Protein AF-A0AAN1GV79-F1 (afdb_monomer)

pLDDT: mean 74.86, std 22.36, range [20.66, 98.38]

Structure (mmCIF, N/CA/C/O backbone):
data_AF-A0AAN1GV79-F1
#
_entry.id   AF-A0AAN1GV79-F1
#
loop_
_atom_site.group_PDB
_atom_site.id
_atom_site.type_symbol
_atom_site.label_atom_id
_atom_site.label_alt_id
_atom_site.label_comp_id
_atom_site.label_asym_id
_atom_site.label_entity_id
_atom_site.label_seq_id
_atom_site.pdbx_PDB_ins_code
_atom_site.Cartn_x
_atom_site.Cartn_y
_atom_site.Cartn_z
_atom_site.occupancy
_atom_site.B_iso_or_equiv
_atom_site.auth_seq_id
_atom_site.auth_comp_id
_atom_site.auth_asym_id
_atom_site.auth_atom_id
_atom_site.pdbx_PDB_model_num
ATOM 1 N N . MET A 1 1 ? 28.408 -7.304 -28.356 1.00 69.19 1 MET A N 1
ATOM 2 C CA . MET A 1 1 ? 27.071 -7.879 -28.652 1.00 69.19 1 MET A CA 1
ATOM 3 C C . MET A 1 1 ? 26.189 -6.808 -29.274 1.00 69.19 1 MET A C 1
ATOM 5 O O . MET A 1 1 ? 26.450 -5.633 -29.059 1.00 69.19 1 MET A O 1
ATOM 9 N N . HIS A 1 2 ? 25.158 -7.182 -30.036 1.00 88.56 2 HIS A N 1
ATOM 10 C CA . HIS A 1 2 ? 24.182 -6.203 -30.525 1.00 88.56 2 HIS A CA 1
ATOM 11 C C . HIS A 1 2 ? 23.270 -5.739 -29.383 1.00 88.56 2 HIS A C 1
ATOM 13 O O . HIS A 1 2 ? 22.745 -6.574 -28.646 1.00 88.56 2 HIS A O 1
ATOM 19 N N . TYR A 1 3 ? 23.036 -4.426 -29.280 1.00 91.94 3 TYR A N 1
ATOM 20 C CA . TYR A 1 3 ? 22.114 -3.827 -28.303 1.00 91.94 3 TYR A CA 1
ATOM 21 C C . TYR A 1 3 ? 20.697 -4.423 -28.365 1.00 91.94 3 TYR A C 1
ATOM 23 O O . TYR A 1 3 ? 20.006 -4.467 -27.355 1.00 91.94 3 TYR A O 1
ATOM 31 N N . SER A 1 4 ? 20.276 -4.964 -29.513 1.00 92.62 4 SER A N 1
ATOM 32 C CA . SER A 1 4 ? 18.996 -5.672 -29.644 1.00 92.62 4 SER A CA 1
ATOM 33 C C . SER A 1 4 ? 18.858 -6.856 -28.681 1.00 92.62 4 SER A C 1
ATOM 35 O O . SER A 1 4 ? 17.794 -7.041 -28.097 1.00 92.62 4 SER A O 1
ATOM 37 N N . ARG A 1 5 ? 19.930 -7.630 -28.459 1.00 93.19 5 ARG A N 1
ATOM 38 C CA . ARG A 1 5 ? 19.913 -8.750 -27.502 1.00 93.19 5 ARG A CA 1
ATOM 39 C C . ARG A 1 5 ? 19.802 -8.261 -26.064 1.00 93.19 5 ARG A C 1
ATOM 41 O O . ARG A 1 5 ? 19.092 -8.878 -25.282 1.00 93.19 5 ARG A O 1
ATOM 48 N N . PHE A 1 6 ? 20.465 -7.152 -25.739 1.00 94.00 6 PHE A N 1
ATOM 49 C CA . PHE A 1 6 ? 20.346 -6.511 -24.430 1.00 94.00 6 PHE A CA 1
ATOM 50 C C . PHE A 1 6 ? 18.899 -6.101 -24.145 1.00 94.00 6 PHE A C 1
ATOM 52 O O . PHE A 1 6 ? 18.335 -6.521 -23.141 1.00 94.00 6 PHE A O 1
ATOM 59 N N . PHE A 1 7 ? 18.258 -5.374 -25.064 1.00 94.88 7 PHE A N 1
ATOM 60 C CA . PHE A 1 7 ? 16.862 -4.969 -24.889 1.00 94.88 7 PHE A CA 1
ATOM 61 C C . PHE A 1 7 ? 15.896 -6.155 -24.855 1.00 94.88 7 PHE A C 1
ATOM 63 O O . PHE A 1 7 ? 14.963 -6.151 -24.058 1.00 94.88 7 PHE A O 1
ATOM 70 N N . MET A 1 8 ? 16.128 -7.192 -25.665 1.00 96.00 8 MET A N 1
ATOM 71 C CA . MET A 1 8 ? 15.326 -8.416 -25.618 1.00 96.00 8 MET A CA 1
ATOM 72 C C . MET A 1 8 ? 15.471 -9.129 -24.267 1.00 96.00 8 MET A C 1
ATOM 74 O O . MET A 1 8 ? 14.473 -9.579 -23.712 1.00 96.00 8 MET A O 1
ATOM 78 N N . MET A 1 9 ? 16.679 -9.186 -23.702 1.00 95.81 9 MET A N 1
ATOM 79 C CA . MET A 1 9 ? 16.918 -9.760 -22.376 1.00 95.81 9 MET A CA 1
ATOM 80 C C . MET A 1 9 ? 16.164 -8.992 -21.282 1.00 95.81 9 MET A C 1
ATOM 82 O O . MET A 1 9 ? 15.445 -9.613 -20.509 1.00 95.81 9 MET A O 1
ATOM 86 N N . ILE A 1 10 ? 16.251 -7.657 -21.269 1.00 96.56 10 ILE A N 1
ATOM 87 C CA . ILE A 1 10 ? 15.524 -6.819 -20.300 1.00 96.56 10 ILE A CA 1
ATOM 88 C C . ILE A 1 10 ? 14.004 -6.934 -20.482 1.00 96.56 10 ILE A C 1
ATOM 90 O O . ILE A 1 10 ? 13.264 -7.067 -19.510 1.00 96.56 10 ILE A O 1
ATOM 94 N N . GLY A 1 11 ? 13.519 -6.892 -21.725 1.00 96.69 11 GLY A N 1
ATOM 95 C CA . GLY A 1 11 ? 12.088 -6.972 -22.018 1.00 96.69 11 GLY A CA 1
ATOM 96 C C . GLY A 1 11 ? 11.495 -8.314 -21.597 1.00 96.69 11 GLY A C 1
ATOM 97 O O . GLY A 1 11 ? 10.494 -8.357 -20.884 1.00 96.69 11 GLY A O 1
ATOM 98 N N . THR A 1 12 ? 12.145 -9.415 -21.979 1.00 97.06 12 THR A N 1
ATOM 99 C CA . THR A 1 12 ? 11.713 -10.765 -21.589 1.00 97.06 12 THR A CA 1
ATOM 100 C C . THR A 1 12 ? 11.765 -10.966 -20.077 1.00 97.06 12 THR A C 1
ATOM 102 O O . THR A 1 12 ? 10.779 -11.441 -19.517 1.00 97.06 12 THR A O 1
ATOM 105 N N . SER A 1 13 ? 12.839 -10.553 -19.391 1.00 95.88 13 SER A N 1
ATOM 106 C CA . SER A 1 13 ? 12.919 -10.675 -17.929 1.00 95.88 13 SER A CA 1
ATOM 107 C C . SER A 1 13 ? 11.836 -9.857 -17.231 1.00 95.88 13 SER A C 1
ATOM 109 O O . SER A 1 13 ? 11.217 -10.356 -16.299 1.00 95.88 13 SER A O 1
ATOM 111 N N . THR A 1 14 ? 11.545 -8.646 -17.709 1.00 97.25 14 THR A N 1
ATOM 112 C CA . THR A 1 14 ? 10.492 -7.787 -17.146 1.00 97.25 14 THR A CA 1
ATOM 113 C C . THR A 1 14 ? 9.113 -8.436 -17.264 1.00 97.25 14 THR A C 1
ATOM 115 O O . THR A 1 14 ? 8.370 -8.477 -16.286 1.00 97.25 14 THR A O 1
ATOM 118 N N . VAL A 1 15 ? 8.781 -9.001 -18.431 1.00 96.62 15 VAL A N 1
ATOM 119 C CA . VAL A 1 15 ? 7.505 -9.706 -18.649 1.00 96.62 15 VAL A CA 1
ATOM 120 C C . VAL A 1 15 ? 7.406 -10.953 -17.773 1.00 96.62 15 VAL A C 1
ATOM 122 O O . VAL A 1 15 ? 6.378 -11.177 -17.137 1.00 96.62 15 VAL A O 1
ATOM 125 N N . VAL A 1 16 ? 8.474 -11.753 -17.701 1.00 96.56 16 VAL A N 1
ATOM 126 C CA . VAL A 1 16 ? 8.497 -12.950 -16.852 1.00 96.56 16 VAL A CA 1
ATOM 127 C C . VAL A 1 16 ? 8.330 -12.562 -15.385 1.00 96.56 16 VAL A C 1
ATOM 129 O O . VAL A 1 16 ? 7.465 -13.118 -14.718 1.00 96.56 16 VAL A O 1
ATOM 132 N N . MET A 1 17 ? 9.083 -11.576 -14.888 1.00 94.62 17 MET A N 1
ATOM 133 C CA . MET A 1 17 ? 8.954 -11.102 -13.505 1.00 94.62 17 MET A CA 1
ATOM 134 C C . MET A 1 17 ? 7.551 -10.566 -13.210 1.00 94.62 17 MET A C 1
ATOM 136 O O . MET A 1 17 ? 7.004 -10.866 -12.152 1.00 94.62 17 MET A O 1
ATOM 140 N N . PHE A 1 18 ? 6.931 -9.844 -14.150 1.00 94.75 18 PHE A N 1
ATOM 141 C CA . PHE A 1 18 ? 5.546 -9.396 -14.008 1.00 94.75 18 PHE A CA 1
ATOM 142 C C . PHE A 1 18 ? 4.577 -10.557 -13.767 1.00 94.75 18 PHE A C 1
ATOM 144 O O . PHE A 1 18 ? 3.747 -10.481 -12.864 1.00 94.75 18 PHE A O 1
ATOM 151 N N . VAL A 1 19 ? 4.711 -11.649 -14.523 1.00 93.69 19 VAL A N 1
ATOM 152 C CA . VAL A 1 19 ? 3.882 -12.850 -14.343 1.00 93.69 19 VAL A CA 1
ATOM 153 C C . VAL A 1 19 ? 4.209 -13.559 -13.026 1.00 93.69 19 VAL A C 1
ATOM 155 O O . VAL A 1 19 ? 3.295 -13.928 -12.291 1.00 93.69 19 VAL A O 1
ATOM 158 N N . LEU A 1 20 ? 5.493 -13.720 -12.692 1.00 93.00 20 LEU A N 1
ATOM 159 C CA . LEU A 1 20 ? 5.915 -14.424 -11.477 1.00 93.00 20 LEU A CA 1
ATOM 160 C C . LEU A 1 20 ? 5.423 -13.745 -10.193 1.00 93.00 20 LEU A C 1
ATOM 162 O O . LEU A 1 20 ? 5.117 -14.443 -9.229 1.00 93.00 20 LEU A O 1
ATOM 166 N N . MET A 1 21 ? 5.266 -12.416 -10.182 1.00 90.25 21 MET A N 1
ATOM 167 C CA . MET A 1 21 ? 4.691 -11.697 -9.036 1.00 90.25 21 MET A CA 1
ATOM 168 C C . MET A 1 21 ? 3.267 -12.159 -8.672 1.00 90.25 21 MET A C 1
ATOM 170 O O . MET A 1 21 ? 2.845 -11.979 -7.532 1.00 90.25 21 MET A O 1
ATOM 174 N N . TYR A 1 22 ? 2.518 -12.778 -9.594 1.00 89.44 22 TYR A N 1
ATOM 175 C CA . TYR A 1 22 ? 1.189 -13.329 -9.302 1.00 89.44 22 TYR A CA 1
ATOM 176 C C . TYR A 1 22 ? 1.218 -14.696 -8.615 1.00 89.44 22 TYR A C 1
ATOM 178 O O . TYR A 1 22 ? 0.207 -15.081 -8.026 1.00 89.44 22 TYR A O 1
ATOM 186 N N . LEU A 1 23 ? 2.347 -15.412 -8.635 1.00 89.75 23 LEU A N 1
ATOM 187 C CA . LEU A 1 23 ? 2.443 -16.763 -8.068 1.00 89.75 23 LEU A CA 1
ATOM 188 C C . LEU A 1 23 ? 2.307 -16.798 -6.543 1.00 89.75 23 LEU A C 1
ATOM 190 O O . LEU A 1 23 ? 1.986 -17.846 -5.996 1.00 89.75 23 LEU A O 1
ATOM 194 N N . ASN A 1 24 ? 2.514 -15.667 -5.864 1.00 84.81 24 ASN A N 1
ATOM 195 C CA . ASN A 1 24 ? 2.354 -15.568 -4.412 1.00 84.81 24 ASN A CA 1
ATOM 196 C C . ASN A 1 24 ? 0.895 -15.324 -3.964 1.00 84.81 24 ASN A C 1
ATOM 198 O O . ASN A 1 24 ? 0.636 -15.043 -2.799 1.00 84.81 24 ASN A O 1
ATOM 202 N N . THR A 1 25 ? -0.072 -15.375 -4.884 1.00 83.88 25 THR A N 1
ATOM 203 C CA . THR A 1 25 ? -1.497 -15.183 -4.568 1.00 83.88 25 THR A CA 1
ATOM 204 C C . THR A 1 25 ? -2.091 -16.480 -3.999 1.00 83.88 25 THR A C 1
ATOM 206 O O . THR A 1 25 ? -1.944 -17.533 -4.613 1.00 83.88 25 THR A O 1
ATOM 209 N N . TYR A 1 26 ? -2.789 -16.421 -2.856 1.00 82.31 26 TYR A N 1
ATOM 210 C CA . TYR A 1 26 ? -3.279 -17.615 -2.138 1.00 82.31 26 TYR A CA 1
ATOM 211 C C . TYR A 1 26 ? -4.313 -18.431 -2.922 1.00 82.31 26 TYR A C 1
ATOM 213 O O . TYR A 1 26 ? -4.236 -19.658 -2.964 1.00 82.31 26 TYR A O 1
ATOM 221 N N . LEU A 1 27 ? -5.287 -17.747 -3.534 1.00 74.06 27 LEU A N 1
ATOM 222 C CA . LEU A 1 27 ? -6.379 -18.358 -4.289 1.00 74.06 27 LEU A CA 1
ATOM 223 C C . LEU A 1 27 ? -6.359 -17.892 -5.743 1.00 74.06 27 LEU A C 1
ATOM 225 O O . LEU A 1 27 ? -6.150 -16.717 -6.038 1.00 74.06 27 LEU A O 1
ATOM 229 N N . TRP A 1 28 ? -6.688 -18.801 -6.662 1.00 77.31 28 TRP A N 1
ATOM 230 C CA . TRP A 1 28 ? -6.815 -18.489 -8.091 1.00 77.31 28 TRP A CA 1
ATOM 231 C C . TRP A 1 28 ? -7.842 -17.385 -8.371 1.00 77.31 28 TRP A C 1
ATOM 233 O O . TRP A 1 28 ? -7.626 -16.545 -9.239 1.00 77.31 28 TRP A O 1
ATOM 243 N N . GLY A 1 29 ? -8.932 -17.347 -7.598 1.00 78.00 29 GLY A N 1
ATOM 244 C CA . GLY A 1 29 ? -9.970 -16.320 -7.711 1.00 78.00 29 GLY A CA 1
ATOM 245 C C . GLY A 1 29 ? -9.529 -14.914 -7.289 1.00 78.00 29 GLY A C 1
ATOM 246 O O . GLY A 1 29 ? -10.291 -13.972 -7.482 1.00 78.00 29 GLY A O 1
ATOM 247 N N . HIS A 1 30 ? -8.329 -14.763 -6.719 1.00 82.19 30 HIS A N 1
ATOM 248 C CA . HIS A 1 30 ? -7.775 -13.477 -6.288 1.00 82.19 30 HIS A CA 1
ATOM 249 C C . HIS A 1 30 ? -6.823 -12.865 -7.325 1.00 82.19 30 HIS A C 1
ATOM 251 O O . HIS A 1 30 ? -6.273 -11.790 -7.100 1.00 82.19 30 HIS A O 1
ATOM 257 N N . ILE A 1 31 ? -6.608 -13.523 -8.468 1.00 88.00 31 ILE A N 1
ATOM 258 C CA . ILE A 1 31 ? -5.724 -13.018 -9.520 1.00 88.00 31 ILE A CA 1
ATOM 259 C C . ILE A 1 31 ? -6.463 -11.958 -10.339 1.00 88.00 31 ILE A C 1
ATOM 261 O O . ILE A 1 31 ? -7.301 -12.269 -11.185 1.00 88.00 31 ILE A O 1
ATOM 265 N N . PHE A 1 32 ? -6.097 -10.697 -10.124 1.00 86.19 32 PHE A N 1
ATOM 266 C CA . PHE A 1 32 ? -6.592 -9.560 -10.893 1.00 86.19 32 PHE A CA 1
ATOM 267 C C . PHE A 1 32 ? -5.438 -8.725 -11.427 1.00 86.19 32 PHE A C 1
ATOM 269 O O . PHE A 1 32 ? -4.419 -8.565 -10.764 1.00 86.19 32 PHE A O 1
ATOM 276 N N . PHE A 1 33 ? -5.611 -8.151 -12.616 1.00 91.31 33 PHE A N 1
ATOM 277 C CA . PHE A 1 33 ? -4.635 -7.213 -13.159 1.00 91.31 33 PHE A CA 1
ATOM 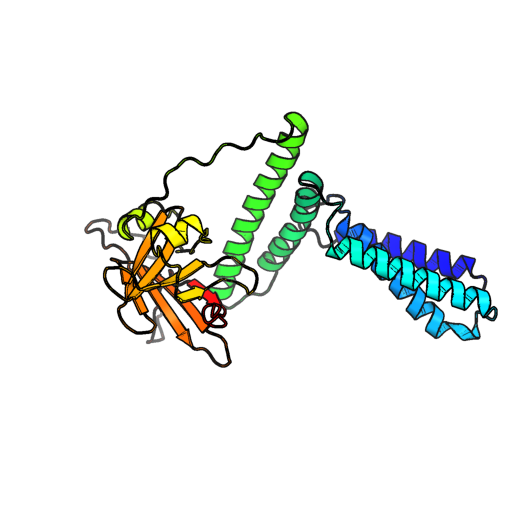278 C C . PHE A 1 33 ? -4.460 -5.998 -12.232 1.00 91.31 33 PHE A C 1
ATOM 280 O O . PHE A 1 33 ? -5.445 -5.437 -11.755 1.00 91.31 33 PHE A O 1
ATOM 287 N N . SER A 1 34 ? -3.206 -5.590 -12.017 1.00 91.50 34 SER A N 1
ATOM 288 C CA . SER A 1 34 ? -2.828 -4.440 -11.192 1.00 91.50 34 SER A CA 1
ATOM 289 C C . SER A 1 34 ? -1.877 -3.515 -11.952 1.00 91.50 34 SER A C 1
ATOM 291 O O . SER A 1 34 ? -0.788 -3.925 -12.370 1.00 91.50 34 SER A O 1
ATOM 293 N N . GLU A 1 35 ? -2.274 -2.249 -12.074 1.00 91.19 35 GLU A N 1
ATOM 294 C CA . GLU A 1 35 ? -1.463 -1.176 -12.663 1.00 91.19 35 GLU A CA 1
ATOM 295 C C . GLU A 1 35 ? -0.190 -0.938 -11.846 1.00 91.19 35 GLU A C 1
ATOM 297 O O . GLU A 1 35 ? 0.904 -0.882 -12.404 1.00 91.19 35 GLU A O 1
ATOM 302 N N . THR A 1 36 ? -0.300 -0.920 -10.514 1.00 91.44 36 THR A N 1
ATOM 303 C CA . THR A 1 36 ? 0.850 -0.771 -9.611 1.00 91.44 36 THR A CA 1
ATOM 304 C C . THR A 1 36 ? 1.884 -1.884 -9.809 1.00 91.44 36 THR A C 1
ATOM 306 O O . THR A 1 36 ? 3.079 -1.596 -9.889 1.00 91.44 36 THR A O 1
ATOM 309 N N . ARG A 1 37 ? 1.462 -3.151 -9.980 1.00 93.00 37 ARG A N 1
ATOM 310 C CA . ARG A 1 37 ? 2.394 -4.255 -10.303 1.00 93.00 37 ARG A CA 1
ATOM 311 C C . ARG A 1 37 ? 3.067 -4.063 -11.659 1.00 93.00 37 ARG A C 1
ATOM 313 O O . ARG A 1 37 ? 4.249 -4.376 -11.797 1.00 93.00 37 ARG A O 1
ATOM 320 N N . LEU A 1 38 ? 2.343 -3.549 -12.653 1.00 94.62 38 LEU A N 1
ATOM 321 C CA . LEU A 1 38 ? 2.913 -3.255 -13.967 1.00 94.62 38 LEU A CA 1
ATOM 322 C C . LEU A 1 38 ? 3.983 -2.159 -13.869 1.00 94.62 38 LEU A C 1
ATOM 324 O O . LEU A 1 38 ? 5.093 -2.350 -14.363 1.00 94.62 38 LEU A O 1
ATOM 328 N N . TYR A 1 39 ? 3.688 -1.044 -13.196 1.00 95.12 39 TYR A N 1
ATOM 329 C CA . TYR A 1 39 ? 4.659 0.036 -13.007 1.00 95.12 39 TYR A CA 1
ATOM 330 C C . TYR A 1 39 ? 5.882 -0.426 -12.209 1.00 95.12 39 TYR A C 1
ATOM 332 O O . TYR A 1 39 ? 7.009 -0.089 -12.570 1.00 95.12 39 TYR A O 1
ATOM 340 N N . MET A 1 40 ? 5.690 -1.267 -11.187 1.00 95.06 40 MET A N 1
ATOM 341 C CA . MET A 1 40 ? 6.798 -1.853 -10.431 1.00 95.06 40 MET A CA 1
ATOM 342 C C . MET A 1 40 ? 7.660 -2.785 -11.297 1.00 95.06 40 MET A C 1
ATOM 344 O O . MET A 1 40 ? 8.886 -2.746 -11.209 1.00 95.06 40 MET A O 1
ATOM 348 N N . ALA A 1 41 ? 7.054 -3.581 -12.187 1.00 96.69 41 ALA A N 1
ATOM 349 C CA . ALA A 1 41 ? 7.801 -4.400 -13.142 1.00 96.69 41 ALA A CA 1
ATOM 350 C C . ALA A 1 41 ? 8.664 -3.538 -14.075 1.00 96.69 41 ALA A C 1
ATOM 352 O O . ALA A 1 41 ? 9.843 -3.834 -14.270 1.00 96.69 41 ALA A O 1
ATOM 353 N N . ILE A 1 42 ? 8.110 -2.443 -14.603 1.00 97.44 42 ILE A N 1
ATOM 354 C CA . ILE A 1 42 ? 8.846 -1.500 -15.459 1.00 97.44 42 ILE A CA 1
ATOM 355 C C . ILE A 1 42 ? 9.994 -0.839 -14.682 1.00 97.44 42 ILE A C 1
ATOM 357 O O . ILE A 1 42 ? 11.107 -0.752 -15.202 1.00 97.44 42 ILE A O 1
ATOM 361 N N . LEU A 1 43 ? 9.762 -0.436 -13.429 1.00 97.38 43 LEU A N 1
ATOM 362 C CA . LEU A 1 43 ? 10.786 0.129 -12.545 1.00 97.38 43 LEU A CA 1
ATOM 363 C C . LEU A 1 43 ? 11.946 -0.853 -12.326 1.00 97.38 43 LEU A C 1
ATOM 365 O O . LEU A 1 43 ? 13.115 -0.481 -12.479 1.00 97.38 43 LEU A O 1
ATOM 369 N N . MET A 1 44 ? 11.641 -2.119 -12.023 1.00 96.69 44 MET A N 1
ATOM 370 C CA . MET A 1 44 ? 12.648 -3.175 -11.884 1.00 96.69 44 MET A CA 1
ATOM 371 C C . MET A 1 44 ? 13.406 -3.407 -13.197 1.00 96.69 44 MET A C 1
ATOM 373 O O . MET A 1 44 ? 14.634 -3.455 -13.189 1.00 96.69 44 MET A O 1
ATOM 377 N N . GLY A 1 45 ? 12.706 -3.473 -14.332 1.00 97.38 45 GLY A N 1
ATOM 378 C CA . GLY A 1 45 ? 13.318 -3.615 -15.656 1.00 97.38 45 GLY A CA 1
ATOM 379 C C . GLY A 1 45 ? 14.271 -2.466 -16.005 1.00 97.38 45 GLY A C 1
ATOM 380 O O . GLY A 1 45 ? 15.389 -2.703 -16.467 1.00 97.38 45 GLY A O 1
ATOM 381 N N . ALA A 1 46 ? 13.878 -1.222 -15.718 1.00 97.81 46 ALA A N 1
ATOM 382 C CA . ALA A 1 46 ? 14.723 -0.042 -15.896 1.00 97.81 46 ALA A CA 1
ATOM 383 C C . ALA A 1 46 ? 15.975 -0.097 -15.005 1.00 97.81 46 ALA A C 1
ATOM 385 O O . ALA A 1 46 ? 17.085 0.177 -15.463 1.00 97.81 46 ALA A O 1
ATOM 386 N N . THR A 1 47 ? 15.813 -0.531 -13.754 1.00 97.56 47 THR A N 1
ATOM 387 C CA . THR A 1 47 ? 16.920 -0.709 -12.802 1.00 97.56 47 THR A CA 1
ATOM 388 C C . THR A 1 47 ? 17.898 -1.779 -13.286 1.00 97.56 47 THR A C 1
ATOM 390 O O . THR A 1 47 ? 19.109 -1.551 -13.326 1.00 97.56 47 THR A O 1
ATOM 393 N N . MET A 1 48 ? 17.381 -2.928 -13.733 1.00 96.88 48 MET A N 1
ATOM 394 C CA . MET A 1 48 ? 18.184 -4.001 -14.317 1.00 96.88 48 MET A CA 1
ATOM 395 C C . MET A 1 48 ? 18.949 -3.519 -15.549 1.00 96.88 48 MET A C 1
ATOM 397 O O . MET A 1 48 ? 20.125 -3.845 -15.687 1.00 96.88 48 MET A O 1
ATOM 401 N N . ALA A 1 49 ? 18.332 -2.707 -16.413 1.00 96.75 49 ALA A N 1
ATOM 402 C CA . ALA A 1 49 ? 19.003 -2.157 -17.587 1.00 96.75 49 ALA A CA 1
ATOM 403 C C . ALA A 1 49 ? 20.232 -1.313 -17.206 1.00 96.75 49 ALA A C 1
ATOM 405 O O . ALA A 1 49 ? 21.296 -1.487 -17.803 1.00 96.75 49 ALA A O 1
ATOM 406 N N . VAL A 1 50 ? 20.120 -0.456 -16.183 1.00 97.06 50 VAL A N 1
ATOM 407 C CA . VAL A 1 50 ? 21.250 0.334 -15.664 1.00 97.06 50 VAL A CA 1
ATOM 408 C C . VAL A 1 50 ? 22.346 -0.584 -15.119 1.00 97.06 50 VAL A C 1
ATOM 410 O O . VAL A 1 50 ? 23.492 -0.503 -15.561 1.00 97.06 50 VAL A O 1
ATOM 413 N N . ILE A 1 51 ? 22.001 -1.490 -14.200 1.00 96.69 51 ILE A N 1
ATOM 414 C CA . ILE A 1 51 ? 22.975 -2.372 -13.540 1.00 96.69 51 ILE A CA 1
ATOM 415 C C . ILE A 1 51 ? 23.695 -3.244 -14.574 1.00 96.69 51 ILE A C 1
ATOM 417 O O . ILE A 1 51 ? 24.923 -3.272 -14.638 1.00 96.69 51 ILE A O 1
ATOM 421 N N . MET A 1 52 ? 22.943 -3.932 -15.430 1.00 95.00 52 MET A N 1
ATOM 422 C CA . MET A 1 52 ? 23.500 -4.869 -16.403 1.00 95.00 52 MET A CA 1
ATOM 423 C C . MET A 1 52 ? 24.384 -4.169 -17.433 1.00 95.00 52 MET A C 1
ATOM 425 O O . MET A 1 52 ? 25.451 -4.688 -17.768 1.00 95.00 52 MET A O 1
ATOM 429 N N . LEU A 1 53 ? 23.983 -2.990 -17.922 1.00 94.75 53 LEU A N 1
ATOM 430 C CA . LEU A 1 53 ? 24.820 -2.232 -18.847 1.00 94.75 53 LEU A CA 1
ATOM 431 C C . LEU A 1 53 ? 26.117 -1.767 -18.171 1.00 94.75 53 LEU A C 1
ATOM 433 O O . LEU A 1 53 ? 27.170 -1.872 -18.795 1.00 94.75 53 LEU A O 1
ATOM 437 N N . ALA A 1 54 ? 26.064 -1.327 -16.907 1.00 94.75 54 ALA A N 1
ATOM 438 C CA . ALA A 1 54 ? 27.239 -0.892 -16.149 1.00 94.75 54 ALA A CA 1
ATOM 439 C C . ALA A 1 54 ? 28.293 -2.003 -15.994 1.00 94.75 54 ALA A C 1
ATOM 441 O O . ALA A 1 54 ? 29.479 -1.759 -16.219 1.00 94.75 54 ALA A O 1
ATOM 442 N N . TYR A 1 55 ? 27.877 -3.237 -15.697 1.00 94.88 55 TYR A N 1
ATOM 443 C CA . TYR A 1 55 ? 28.800 -4.376 -15.592 1.00 94.88 55 TYR A CA 1
ATOM 444 C C . TYR A 1 55 ? 29.337 -4.863 -16.946 1.00 94.88 55 TYR A C 1
ATOM 446 O O . TYR A 1 55 ? 30.412 -5.455 -17.011 1.00 94.88 55 TYR A O 1
ATOM 454 N N . MET A 1 56 ? 28.616 -4.614 -18.042 1.00 92.31 56 MET A N 1
ATOM 455 C CA . MET A 1 56 ? 28.969 -5.114 -19.376 1.00 92.31 56 MET A CA 1
ATOM 456 C C . MET A 1 56 ? 29.522 -4.036 -20.320 1.00 92.31 56 MET A C 1
ATOM 458 O O . MET A 1 56 ? 29.589 -4.267 -21.529 1.00 92.31 56 MET A O 1
ATOM 462 N N . LEU A 1 57 ? 29.960 -2.879 -19.810 1.00 91.12 57 LEU A N 1
ATOM 463 C CA . LEU A 1 57 ? 30.413 -1.748 -20.637 1.00 91.12 57 LEU A CA 1
ATOM 464 C C . LEU A 1 57 ? 31.510 -2.116 -21.645 1.00 91.12 57 LEU A C 1
ATOM 466 O O . LEU A 1 57 ? 31.472 -1.653 -22.782 1.00 91.12 57 LEU A O 1
ATOM 470 N N . SER A 1 58 ? 32.440 -3.001 -21.273 1.00 89.81 58 SER A N 1
ATOM 471 C CA . SER A 1 58 ? 33.518 -3.469 -22.162 1.00 89.81 58 SER A CA 1
ATOM 472 C C . SER A 1 58 ? 32.995 -4.106 -23.465 1.00 89.81 58 SER A C 1
ATOM 474 O O . SER A 1 58 ? 33.640 -4.027 -24.511 1.00 89.81 58 SER A O 1
ATOM 476 N N . MET A 1 59 ? 31.789 -4.683 -23.438 1.00 90.00 59 MET A N 1
ATOM 477 C CA . MET A 1 59 ? 31.153 -5.344 -24.581 1.00 90.00 59 MET A CA 1
ATOM 478 C C . MET A 1 59 ? 30.401 -4.376 -25.518 1.00 90.00 59 MET A C 1
ATOM 480 O O . MET A 1 59 ? 30.083 -4.742 -26.658 1.00 90.00 59 MET A O 1
ATOM 484 N N . TYR A 1 60 ? 30.108 -3.159 -25.052 1.00 90.12 60 TYR A N 1
ATOM 485 C CA . TYR A 1 60 ? 29.298 -2.153 -25.739 1.00 90.12 60 TYR A CA 1
ATOM 486 C C . TYR A 1 60 ? 30.134 -0.902 -26.016 1.00 90.12 60 TYR A C 1
ATOM 488 O O . TYR A 1 60 ? 30.171 0.034 -25.226 1.00 90.12 60 TYR A O 1
ATOM 496 N N . GLN A 1 61 ? 30.816 -0.875 -27.161 1.00 89.62 61 GLN A N 1
ATOM 497 C CA . GLN A 1 61 ? 31.828 0.152 -27.448 1.00 89.62 61 GLN A CA 1
ATOM 498 C C . GLN A 1 61 ? 31.262 1.524 -27.862 1.00 89.62 61 GLN A C 1
ATOM 500 O O . GLN A 1 61 ? 32.003 2.502 -27.902 1.00 89.62 61 GLN A O 1
ATOM 505 N N . ASN A 1 62 ? 29.964 1.637 -28.175 1.00 94.31 62 ASN A N 1
ATOM 506 C CA . ASN A 1 62 ? 29.373 2.918 -28.566 1.00 94.31 62 ASN A CA 1
ATOM 507 C C . ASN A 1 62 ? 28.964 3.730 -27.329 1.00 94.31 62 ASN A C 1
ATOM 509 O O . ASN A 1 62 ? 27.858 3.591 -26.806 1.00 94.31 62 ASN A O 1
ATOM 513 N N . THR A 1 63 ? 29.842 4.640 -26.908 1.00 92.31 63 THR A N 1
ATOM 514 C CA . THR A 1 63 ? 29.619 5.505 -25.742 1.00 92.31 63 THR A CA 1
ATOM 515 C C . THR A 1 63 ? 28.340 6.338 -25.850 1.00 92.31 63 THR A C 1
ATOM 517 O O . THR A 1 63 ? 27.632 6.485 -24.858 1.00 92.31 63 THR A O 1
ATOM 520 N N . LYS A 1 64 ? 27.983 6.840 -27.044 1.00 95.44 64 LYS A N 1
ATOM 521 C CA . LYS A 1 64 ? 26.753 7.633 -27.233 1.00 95.44 64 LYS A CA 1
ATOM 522 C C . LYS A 1 64 ? 25.503 6.785 -27.011 1.00 95.44 64 LYS A C 1
ATOM 524 O O . LYS A 1 64 ? 24.578 7.230 -26.341 1.00 95.44 64 LYS A O 1
ATOM 529 N N . ALA A 1 65 ? 25.496 5.561 -27.541 1.00 94.31 65 ALA A N 1
ATOM 530 C CA . ALA A 1 65 ? 24.398 4.623 -27.326 1.00 94.31 65 ALA A CA 1
ATOM 531 C C . ALA A 1 65 ? 24.289 4.226 -25.847 1.00 94.31 65 ALA A C 1
ATOM 533 O O . ALA A 1 65 ? 23.191 4.212 -25.306 1.00 94.31 65 ALA A O 1
ATOM 534 N N . ASN A 1 66 ? 25.414 3.985 -25.168 1.00 95.88 66 ASN A N 1
ATOM 535 C CA . ASN A 1 66 ? 25.412 3.658 -23.740 1.00 95.88 66 ASN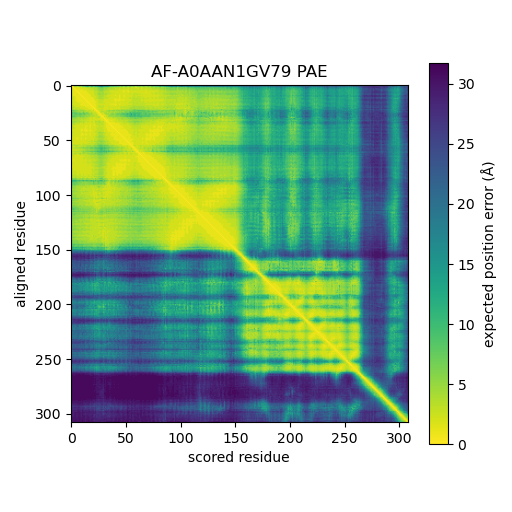 A CA 1
ATOM 536 C C . ASN A 1 66 ? 24.840 4.799 -22.890 1.00 95.88 66 ASN A C 1
ATOM 538 O O . ASN A 1 66 ? 23.982 4.558 -22.047 1.00 95.88 66 ASN A O 1
ATOM 542 N N . ILE A 1 67 ? 25.275 6.040 -23.138 1.00 96.81 67 ILE A N 1
ATOM 543 C CA . ILE A 1 67 ? 24.752 7.226 -22.443 1.00 96.81 67 ILE A CA 1
ATOM 544 C C . ILE A 1 67 ? 23.249 7.376 -22.697 1.00 96.81 67 ILE A C 1
ATOM 546 O O . ILE A 1 67 ? 22.497 7.618 -21.756 1.00 96.81 67 ILE A O 1
ATOM 550 N N . ALA A 1 68 ? 22.796 7.182 -23.939 1.00 96.88 68 ALA A N 1
ATOM 551 C CA . ALA A 1 68 ? 21.375 7.233 -24.269 1.00 96.88 68 ALA A CA 1
ATOM 552 C C . ALA A 1 68 ? 20.565 6.160 -23.520 1.00 96.88 68 ALA A C 1
ATOM 554 O O . ALA A 1 68 ? 19.477 6.454 -23.030 1.00 96.88 68 ALA A O 1
ATOM 555 N N . ILE A 1 69 ? 21.099 4.941 -23.379 1.00 96.62 69 ILE A N 1
ATOM 556 C CA . ILE A 1 69 ? 20.442 3.858 -22.633 1.00 96.62 69 ILE A CA 1
ATOM 557 C C . ILE A 1 69 ? 20.372 4.180 -21.142 1.00 96.62 69 ILE A C 1
ATOM 559 O O . ILE A 1 69 ? 19.306 4.028 -20.555 1.00 96.62 69 ILE A O 1
ATOM 563 N N . PHE A 1 70 ? 21.461 4.659 -20.535 1.00 97.69 70 PHE A N 1
ATOM 564 C CA . PHE A 1 70 ? 21.441 5.078 -19.132 1.00 97.69 70 PHE A CA 1
ATOM 565 C C . PHE A 1 70 ? 20.445 6.210 -18.893 1.00 97.69 70 PHE A C 1
ATOM 567 O O . PHE A 1 70 ? 19.609 6.100 -18.002 1.00 97.69 70 PHE A O 1
ATOM 574 N N . GLY A 1 71 ? 20.493 7.266 -19.710 1.00 97.94 71 GLY A N 1
ATOM 575 C CA . GLY A 1 71 ? 19.565 8.391 -19.602 1.00 97.94 71 GLY A CA 1
ATOM 576 C C . GLY A 1 71 ? 18.109 7.955 -19.769 1.00 97.94 71 GLY A C 1
ATOM 577 O O . GLY A 1 71 ? 17.261 8.321 -18.959 1.00 97.94 71 GLY A O 1
ATOM 578 N N . GLY A 1 72 ? 17.827 7.112 -20.767 1.00 98.12 72 GLY A N 1
ATOM 579 C CA . GLY A 1 72 ? 16.495 6.552 -20.989 1.00 98.12 72 GLY A CA 1
ATOM 580 C C . GLY A 1 72 ? 16.014 5.679 -19.829 1.00 98.12 72 GLY A C 1
ATOM 581 O O . GLY A 1 72 ? 14.884 5.836 -19.379 1.00 98.12 72 GLY A O 1
ATOM 582 N N . ALA A 1 73 ? 16.868 4.800 -19.300 1.00 97.94 73 ALA A N 1
ATOM 583 C CA . ALA A 1 73 ? 16.519 3.933 -18.178 1.00 97.94 73 ALA A CA 1
ATOM 584 C C . ALA A 1 73 ? 16.270 4.729 -16.887 1.00 97.94 73 ALA A C 1
ATOM 586 O O . ALA A 1 73 ? 15.297 4.454 -16.191 1.00 97.94 73 ALA A O 1
ATOM 587 N N . ILE A 1 74 ? 17.080 5.753 -16.596 1.00 97.81 74 ILE A N 1
ATOM 588 C CA . ILE A 1 74 ? 16.869 6.652 -15.449 1.00 97.81 74 ILE A CA 1
ATOM 589 C C . ILE A 1 74 ? 15.544 7.410 -15.589 1.00 97.81 74 ILE A C 1
ATOM 591 O O . ILE A 1 74 ? 14.799 7.531 -14.618 1.00 97.81 74 ILE A O 1
ATOM 595 N N . LEU A 1 75 ? 15.213 7.882 -16.793 1.00 98.38 75 LEU A N 1
ATOM 596 C CA . LEU A 1 75 ? 13.948 8.568 -17.046 1.00 98.38 75 LEU A CA 1
ATOM 597 C C . LEU A 1 75 ? 12.744 7.634 -16.859 1.00 98.38 75 LEU A C 1
ATOM 599 O O . LEU A 1 75 ? 11.786 8.002 -16.182 1.00 98.38 75 LEU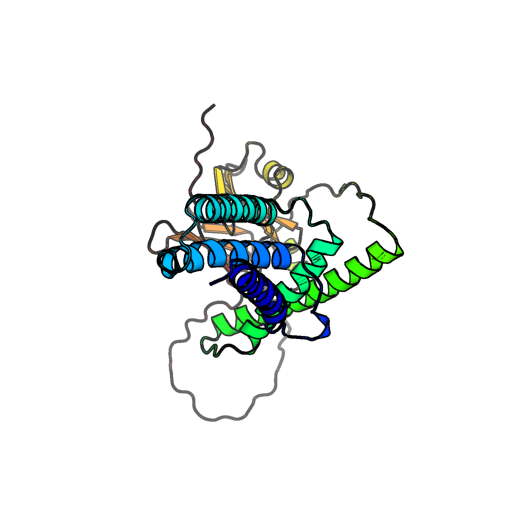 A O 1
ATOM 603 N N . VAL A 1 76 ? 12.803 6.412 -17.400 1.00 98.25 76 VAL A N 1
ATOM 604 C CA . VAL A 1 76 ? 11.754 5.394 -17.205 1.00 98.25 76 VAL A CA 1
ATOM 605 C C . VAL A 1 76 ? 11.626 5.015 -15.730 1.00 98.25 76 VAL A C 1
ATOM 607 O O . VAL A 1 76 ? 10.508 4.881 -15.234 1.00 98.25 76 VAL A O 1
ATOM 610 N N . PHE A 1 77 ? 12.746 4.884 -15.016 1.00 97.94 77 PHE A N 1
ATOM 611 C CA . PHE A 1 77 ? 12.763 4.631 -13.578 1.00 97.94 77 PHE A CA 1
ATOM 612 C C . PHE A 1 77 ? 12.047 5.746 -12.810 1.00 97.94 77 PHE A C 1
ATOM 614 O O . PHE A 1 77 ? 11.128 5.462 -12.047 1.00 97.94 77 PHE A O 1
ATOM 621 N N . ALA A 1 78 ? 12.415 7.009 -13.047 1.00 97.88 78 ALA A N 1
ATOM 622 C CA . ALA A 1 78 ? 11.821 8.154 -12.363 1.00 97.88 78 ALA A CA 1
ATOM 623 C C . ALA A 1 78 ? 10.316 8.276 -12.651 1.00 97.88 78 ALA A C 1
ATOM 625 O O . ALA A 1 78 ? 9.528 8.466 -11.726 1.00 97.88 78 ALA A O 1
ATOM 626 N N . ALA A 1 79 ? 9.907 8.100 -13.911 1.00 96.88 79 ALA A N 1
ATOM 627 C CA . ALA A 1 79 ? 8.499 8.121 -14.301 1.00 96.88 79 ALA A CA 1
ATOM 628 C C . ALA A 1 79 ? 7.702 6.978 -13.648 1.00 96.88 79 ALA A C 1
ATOM 630 O O . ALA A 1 79 ? 6.618 7.205 -13.114 1.00 96.88 79 ALA A O 1
ATOM 631 N N . SER A 1 80 ? 8.251 5.760 -13.641 1.00 96.00 80 SER A N 1
ATOM 632 C CA . SER A 1 80 ? 7.597 4.602 -13.017 1.00 96.00 80 SER A CA 1
ATOM 633 C C . SER A 1 80 ? 7.497 4.769 -11.502 1.00 96.00 80 SER A C 1
ATOM 635 O O . SER A 1 80 ? 6.451 4.485 -10.928 1.00 96.00 80 SER A O 1
ATOM 637 N N . LEU A 1 81 ? 8.547 5.281 -10.853 1.00 96.19 81 LEU A N 1
ATOM 638 C CA . LEU A 1 81 ? 8.548 5.560 -9.417 1.00 96.19 81 LEU A CA 1
ATOM 639 C C . LEU A 1 81 ? 7.506 6.621 -9.054 1.00 96.19 81 LEU A C 1
ATOM 641 O O . LEU A 1 81 ? 6.788 6.457 -8.071 1.00 96.19 81 LEU A O 1
ATOM 645 N N . TRP A 1 82 ? 7.393 7.676 -9.862 1.00 95.31 82 TRP A N 1
ATOM 646 C CA . TRP A 1 82 ? 6.373 8.705 -9.687 1.00 95.31 82 TRP A CA 1
ATOM 647 C C . TRP A 1 82 ? 4.953 8.130 -9.802 1.00 95.31 82 TRP A C 1
ATOM 649 O O . TRP A 1 82 ? 4.125 8.408 -8.939 1.00 95.31 82 TRP A O 1
ATOM 659 N N . LEU A 1 83 ? 4.686 7.265 -10.787 1.00 93.62 83 LEU A N 1
ATOM 660 C CA . LEU A 1 83 ? 3.387 6.590 -10.931 1.00 93.62 83 LEU A CA 1
ATOM 661 C C . LEU A 1 83 ? 3.076 5.663 -9.746 1.00 93.62 83 LEU A C 1
ATOM 663 O O . LEU A 1 83 ? 1.985 5.733 -9.182 1.00 93.62 83 LEU A O 1
ATOM 667 N N . VAL A 1 84 ? 4.041 4.834 -9.329 1.00 93.00 84 VAL A N 1
ATOM 668 C CA . VAL A 1 84 ? 3.884 3.925 -8.178 1.00 93.00 84 VAL A CA 1
ATOM 669 C C . VAL A 1 84 ? 3.628 4.706 -6.890 1.00 93.00 84 VAL A C 1
ATOM 671 O O . VAL A 1 84 ? 2.789 4.303 -6.093 1.00 93.00 84 VAL A O 1
ATOM 674 N N . ARG A 1 85 ? 4.320 5.827 -6.671 1.00 93.38 85 ARG A N 1
ATOM 675 C CA . ARG A 1 85 ? 4.163 6.635 -5.451 1.00 93.38 85 ARG A CA 1
ATOM 676 C C . ARG A 1 85 ? 2.919 7.515 -5.469 1.00 93.38 85 ARG A C 1
ATOM 678 O O . ARG A 1 85 ? 2.393 7.817 -4.407 1.00 93.38 85 ARG A O 1
ATOM 685 N N . GLY A 1 86 ? 2.485 7.943 -6.648 1.00 90.19 86 GLY A N 1
ATOM 686 C CA . GLY A 1 86 ? 1.400 8.900 -6.800 1.00 90.19 86 GLY A CA 1
ATOM 687 C C . GLY A 1 86 ? 0.003 8.296 -6.887 1.00 90.19 86 GLY A C 1
ATOM 688 O O . GLY A 1 86 ? -0.957 8.972 -6.545 1.00 90.19 86 GLY A O 1
ATOM 689 N N . GLN A 1 87 ? -0.126 7.045 -7.345 1.00 88.88 87 GLN A N 1
ATOM 690 C CA . GLN A 1 87 ? -1.406 6.322 -7.459 1.00 88.88 87 GLN A CA 1
ATOM 691 C C . GLN A 1 87 ? -2.502 7.034 -8.292 1.00 88.88 87 GLN A C 1
ATOM 693 O O . GLN A 1 87 ? -3.644 6.593 -8.303 1.00 88.88 87 GLN A O 1
ATOM 698 N N . PHE A 1 88 ? -2.173 8.077 -9.067 1.00 83.81 88 PHE A N 1
ATOM 699 C CA . PHE A 1 88 ? -3.148 8.924 -9.782 1.00 83.81 88 PHE A CA 1
ATOM 700 C C . PHE A 1 88 ? -3.997 8.196 -10.837 1.00 83.81 88 PHE A C 1
ATOM 702 O O . PHE A 1 88 ? -5.027 8.708 -11.267 1.00 83.81 88 PHE A O 1
ATOM 709 N N . THR A 1 89 ? -3.538 7.037 -11.312 1.00 84.50 89 THR A N 1
ATOM 710 C CA . THR A 1 89 ? -4.242 6.223 -12.312 1.00 84.50 89 THR A CA 1
ATOM 711 C C . THR A 1 89 ? -5.093 5.117 -11.690 1.00 84.50 89 THR A C 1
ATOM 713 O O . THR A 1 89 ? -5.912 4.527 -12.388 1.00 84.50 89 THR A O 1
ATOM 716 N N . VAL A 1 90 ? -4.950 4.868 -10.385 1.00 87.06 90 VAL A N 1
ATOM 717 C CA . VAL A 1 90 ? -5.609 3.767 -9.681 1.00 87.06 90 VAL A CA 1
ATOM 718 C C . VAL A 1 90 ? -6.933 4.258 -9.093 1.00 87.06 90 VAL A C 1
ATOM 720 O O . VAL A 1 90 ? -6.970 4.862 -8.028 1.00 87.06 90 VAL A O 1
ATOM 723 N N . GLN A 1 91 ? -8.030 3.998 -9.804 1.00 87.75 91 GLN A N 1
ATOM 724 C CA . GLN A 1 91 ? -9.402 4.338 -9.381 1.00 87.75 91 GLN A CA 1
ATOM 725 C C . GLN A 1 91 ? -10.065 3.178 -8.620 1.00 87.75 91 GLN A C 1
ATOM 727 O O . GLN A 1 91 ? -9.549 2.063 -8.657 1.00 87.75 91 GLN A O 1
ATOM 732 N N . ASP A 1 92 ? -11.228 3.390 -8.000 1.00 88.62 92 ASP A N 1
ATOM 733 C CA . ASP A 1 92 ? -11.918 2.471 -7.071 1.00 88.62 92 ASP A CA 1
ATOM 734 C C . ASP A 1 92 ? -11.845 0.988 -7.460 1.00 88.62 92 ASP A C 1
ATOM 736 O O . ASP A 1 92 ? -11.388 0.128 -6.705 1.00 88.62 92 ASP A O 1
ATOM 740 N N . ARG A 1 93 ? -12.240 0.658 -8.695 1.00 87.44 93 ARG A N 1
ATOM 741 C CA . ARG A 1 93 ? -12.234 -0.735 -9.168 1.00 87.44 93 ARG A CA 1
ATOM 742 C C . ARG A 1 93 ? -10.827 -1.270 -9.440 1.00 87.44 93 ARG A C 1
ATOM 744 O O . ARG A 1 93 ? -10.628 -2.478 -9.346 1.00 87.44 93 ARG A O 1
ATOM 751 N N . SER A 1 94 ? -9.879 -0.422 -9.842 1.00 88.00 94 SER A N 1
ATOM 752 C CA . SER A 1 94 ? -8.461 -0.794 -9.999 1.00 88.00 94 SER A CA 1
ATOM 753 C C . SER A 1 94 ? -7.822 -1.019 -8.626 1.00 88.00 94 SER A C 1
ATOM 755 O O . SER A 1 94 ? -7.168 -2.041 -8.419 1.00 88.00 94 SER A O 1
ATOM 757 N N . TYR A 1 95 ? -8.118 -0.138 -7.665 1.00 92.62 95 TYR A N 1
ATOM 758 C CA . TYR A 1 95 ? -7.707 -0.243 -6.268 1.00 92.62 95 TYR A CA 1
ATOM 759 C C . TYR A 1 95 ? -8.151 -1.576 -5.664 1.00 92.62 95 TYR A C 1
ATOM 761 O O . TYR A 1 95 ? -7.309 -2.384 -5.277 1.00 92.62 95 TYR A O 1
ATOM 769 N N . MET A 1 96 ? -9.454 -1.873 -5.690 1.00 88.75 96 MET A N 1
ATOM 770 C CA . MET A 1 96 ? -9.986 -3.111 -5.113 1.00 88.75 96 MET A CA 1
ATOM 771 C C . MET A 1 96 ? -9.430 -4.362 -5.810 1.00 88.75 96 MET A C 1
ATOM 773 O O . MET A 1 96 ? -9.079 -5.344 -5.159 1.00 88.75 96 MET A O 1
ATOM 777 N N . ARG A 1 97 ? -9.270 -4.333 -7.142 1.00 89.31 97 ARG A N 1
ATOM 778 C CA . ARG A 1 97 ? -8.636 -5.434 -7.890 1.00 89.31 97 ARG A CA 1
ATOM 779 C C . ARG A 1 97 ? -7.183 -5.651 -7.485 1.00 89.31 97 ARG A C 1
ATOM 781 O O . ARG A 1 97 ? -6.757 -6.795 -7.398 1.00 89.31 97 ARG A O 1
ATOM 788 N N . ALA A 1 98 ? -6.423 -4.587 -7.248 1.00 90.44 98 ALA A N 1
ATOM 789 C CA . ALA A 1 98 ? -5.043 -4.691 -6.788 1.00 90.44 98 ALA A CA 1
ATOM 790 C C . ALA A 1 98 ? -4.945 -5.122 -5.315 1.00 90.44 98 ALA A C 1
ATOM 792 O O . ALA A 1 98 ? -3.975 -5.788 -4.946 1.00 90.44 98 ALA A O 1
ATOM 793 N N . MET A 1 99 ? -5.948 -4.785 -4.502 1.00 94.06 99 MET A N 1
ATOM 794 C CA . MET A 1 99 ? -5.960 -5.047 -3.067 1.00 94.06 99 MET A CA 1
ATOM 795 C C . MET A 1 99 ? -6.387 -6.480 -2.722 1.00 94.06 99 MET A C 1
ATOM 797 O O . MET A 1 99 ? -5.787 -7.094 -1.849 1.00 94.06 99 MET A O 1
ATOM 801 N N . ILE A 1 100 ? -7.300 -7.097 -3.482 1.00 87.50 100 ILE A N 1
ATOM 802 C CA . ILE A 1 100 ? -7.657 -8.517 -3.288 1.00 87.50 100 ILE A CA 1
ATOM 803 C C . ILE A 1 100 ? -6.425 -9.455 -3.263 1.00 87.50 100 ILE A C 1
ATOM 805 O O . ILE A 1 100 ? -6.284 -10.228 -2.313 1.00 87.50 100 ILE A O 1
ATOM 809 N N . PRO A 1 101 ? -5.492 -9.426 -4.238 1.00 88.12 101 PRO A N 1
ATOM 810 C CA . PRO A 1 101 ? -4.304 -10.266 -4.173 1.00 88.12 101 PRO A CA 1
ATOM 811 C C . PRO A 1 101 ? -3.284 -9.794 -3.127 1.00 88.12 101 PRO A C 1
ATOM 813 O O . PRO A 1 101 ? -2.460 -10.607 -2.720 1.00 88.12 101 PRO A O 1
ATOM 816 N N . HIS A 1 102 ? -3.300 -8.525 -2.703 1.00 92.25 102 HIS A N 1
ATOM 817 C CA . HIS A 1 102 ? -2.470 -8.043 -1.593 1.00 92.25 102 HIS A CA 1
ATOM 818 C C . HIS A 1 102 ? -2.926 -8.672 -0.270 1.00 92.25 102 HIS A C 1
ATOM 820 O O . HIS A 1 102 ? -2.146 -9.366 0.383 1.00 92.25 102 HIS A O 1
ATOM 826 N N . HIS A 1 103 ? -4.215 -8.553 0.043 1.00 92.25 103 HIS A N 1
ATOM 827 C CA . HIS A 1 103 ? -4.866 -9.199 1.184 1.00 92.25 103 HIS A CA 1
ATOM 828 C C . HIS A 1 103 ? -4.666 -10.710 1.181 1.00 92.25 103 HIS A C 1
ATOM 830 O O . HIS A 1 103 ? -4.339 -11.339 2.187 1.00 92.25 103 HIS A O 1
ATOM 836 N N . SER A 1 104 ? -4.757 -11.306 -0.006 1.00 89.06 104 SER A N 1
ATOM 837 C CA . SER A 1 104 ? -4.528 -12.729 -0.195 1.00 89.06 104 SER A CA 1
ATOM 838 C C . SER A 1 104 ? -3.138 -13.196 0.261 1.00 89.06 104 SER A C 1
ATOM 840 O O . SER A 1 104 ? -3.018 -14.329 0.725 1.00 89.06 104 SER A O 1
ATOM 842 N N . ILE A 1 105 ? -2.095 -12.370 0.124 1.00 92.25 105 ILE A N 1
ATOM 843 C CA . ILE A 1 105 ? -0.740 -12.708 0.591 1.00 92.25 105 ILE A CA 1
ATOM 844 C C . ILE A 1 105 ? -0.699 -12.722 2.123 1.00 92.25 105 ILE A C 1
ATOM 846 O O . ILE A 1 105 ? -0.069 -13.614 2.700 1.00 92.25 105 ILE A O 1
ATOM 850 N N . ALA A 1 106 ? -1.395 -11.788 2.779 1.00 92.44 106 ALA A N 1
ATOM 851 C CA . ALA A 1 106 ? -1.507 -11.754 4.235 1.00 92.44 106 ALA A CA 1
ATOM 852 C C . ALA A 1 106 ? -2.198 -13.020 4.760 1.00 92.44 106 ALA A C 1
ATOM 854 O O . ALA A 1 106 ? -1.640 -13.694 5.621 1.00 92.44 106 ALA A O 1
ATOM 855 N N . ILE A 1 107 ? -3.322 -13.430 4.157 1.00 89.50 107 ILE A N 1
ATOM 856 C CA . ILE A 1 107 ? -4.013 -14.682 4.517 1.00 89.50 107 ILE A CA 1
ATOM 857 C C . ILE A 1 107 ? -3.085 -15.890 4.366 1.00 89.50 107 ILE A C 1
ATOM 859 O O . ILE A 1 107 ? -2.954 -16.687 5.296 1.00 89.50 107 ILE A O 1
ATOM 863 N N . MET A 1 108 ? -2.401 -16.028 3.222 1.00 93.25 108 MET A N 1
ATOM 864 C CA . MET A 1 108 ? -1.461 -17.134 3.006 1.00 93.25 108 MET A CA 1
ATOM 865 C C . MET A 1 108 ? -0.374 -17.163 4.084 1.00 93.25 108 MET A C 1
ATOM 867 O O . MET A 1 108 ? -0.076 -18.228 4.623 1.00 93.25 108 MET A O 1
ATOM 871 N N . THR A 1 109 ? 0.220 -16.006 4.380 1.00 95.50 109 THR A N 1
ATOM 872 C CA . THR A 1 109 ? 1.326 -15.885 5.334 1.00 95.50 109 THR A CA 1
ATOM 873 C C . THR A 1 109 ? 0.853 -16.212 6.747 1.00 95.50 109 THR A C 1
ATOM 875 O O . THR A 1 109 ? 1.430 -17.086 7.386 1.00 95.50 109 THR A O 1
ATOM 878 N N . SER A 1 110 ? -0.252 -15.615 7.194 1.00 94.38 110 SER A N 1
ATOM 879 C CA . SER A 1 110 ? -0.856 -15.867 8.509 1.00 94.38 110 SER A CA 1
ATOM 880 C C . SER 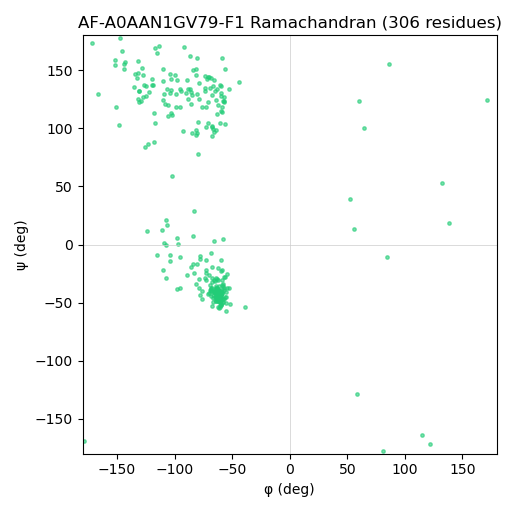A 1 110 ? -1.337 -17.310 8.689 1.00 94.38 110 SER A C 1
ATOM 882 O O . SER A 1 110 ? -1.324 -17.832 9.805 1.00 94.38 110 SER A O 1
ATOM 884 N N . THR A 1 111 ? -1.741 -17.977 7.603 1.00 91.88 111 THR A N 1
ATOM 885 C CA . THR A 1 111 ? -2.181 -19.383 7.626 1.00 91.88 111 THR A CA 1
ATOM 886 C C . THR A 1 111 ? -1.003 -20.357 7.682 1.00 91.88 111 THR A C 1
ATOM 888 O O . THR A 1 111 ? -1.105 -21.410 8.304 1.00 91.88 111 THR A O 1
ATOM 891 N N . ARG A 1 112 ? 0.104 -20.051 6.991 1.00 94.25 112 ARG A N 1
ATOM 892 C CA . ARG A 1 112 ? 1.206 -21.005 6.765 1.00 94.25 112 ARG A CA 1
ATOM 893 C C . ARG A 1 112 ? 2.445 -20.761 7.620 1.00 94.25 112 ARG A C 1
ATOM 895 O O . ARG A 1 112 ? 3.309 -21.632 7.657 1.00 94.25 112 ARG A O 1
ATOM 902 N N . ALA A 1 113 ? 2.568 -19.597 8.252 1.00 95.44 113 ALA A N 1
ATOM 903 C CA . ALA A 1 113 ? 3.689 -19.297 9.129 1.00 95.44 113 ALA A CA 1
ATOM 904 C C . ALA A 1 113 ? 3.677 -20.196 10.376 1.00 95.44 113 ALA A C 1
ATOM 906 O O . ALA A 1 113 ? 2.628 -20.470 10.960 1.00 95.44 113 ALA A O 1
ATOM 907 N N . GLU A 1 114 ? 4.864 -20.619 10.805 1.00 96.50 114 GLU A N 1
ATOM 908 C CA . GLU A 1 114 ? 5.059 -21.423 12.012 1.00 96.50 114 GLU A CA 1
ATOM 909 C C . GLU A 1 114 ? 5.011 -20.526 13.260 1.00 96.50 114 GLU A C 1
ATOM 911 O O . GLU A 1 114 ? 6.030 -20.125 13.818 1.00 96.50 114 GLU A O 1
ATOM 916 N N . ILE A 1 115 ? 3.796 -20.148 13.660 1.00 94.56 115 ILE A N 1
ATOM 917 C CA . ILE A 1 115 ? 3.541 -19.270 14.806 1.00 94.56 115 ILE A CA 1
ATOM 918 C C . ILE A 1 115 ? 3.258 -20.122 16.045 1.00 94.56 115 ILE A C 1
ATOM 920 O O . ILE A 1 115 ? 2.278 -20.866 16.078 1.00 94.56 115 ILE A O 1
ATOM 924 N N . THR A 1 116 ? 4.103 -19.991 17.070 1.00 93.94 116 THR A N 1
ATOM 925 C CA . THR A 1 116 ? 4.028 -20.783 18.310 1.00 93.94 116 THR A CA 1
ATOM 926 C C . THR A 1 116 ? 3.539 -19.992 19.526 1.00 93.94 116 THR A C 1
ATOM 928 O O . THR A 1 116 ? 2.920 -20.584 20.408 1.00 93.94 116 THR A O 1
ATOM 931 N N . ASP A 1 117 ? 3.774 -18.674 19.588 1.00 90.31 117 ASP A N 1
ATOM 932 C CA . ASP A 1 117 ? 3.247 -17.820 20.665 1.00 90.31 117 ASP A CA 1
ATOM 933 C C . ASP A 1 117 ? 1.717 -17.660 20.502 1.00 90.31 117 ASP A C 1
ATOM 935 O O . ASP A 1 117 ? 1.267 -17.174 19.456 1.00 90.31 117 ASP A O 1
ATOM 939 N N . PRO A 1 118 ? 0.899 -18.027 21.511 1.00 82.19 118 PRO A N 1
ATOM 940 C CA . PRO A 1 118 ? -0.560 -17.949 21.425 1.00 82.19 118 PRO A CA 1
ATOM 941 C C . PRO A 1 118 ? -1.113 -16.545 21.147 1.00 82.19 118 PRO A C 1
ATOM 943 O O . PRO A 1 118 ? -2.151 -16.418 20.500 1.00 82.19 118 PRO A O 1
ATOM 946 N N . ARG A 1 119 ? -0.428 -15.482 21.590 1.00 77.62 119 ARG A N 1
ATOM 947 C CA . ARG A 1 119 ? -0.847 -14.092 21.335 1.00 77.62 119 ARG A CA 1
ATOM 948 C C . ARG A 1 119 ? -0.669 -13.740 19.862 1.00 77.62 119 ARG A C 1
ATOM 950 O O . ARG A 1 119 ? -1.553 -13.145 19.252 1.00 77.62 119 ARG A O 1
ATOM 957 N N . VAL A 1 120 ? 0.453 -14.166 19.281 1.00 86.62 120 VAL A N 1
ATOM 958 C CA . VAL A 1 120 ? 0.757 -13.956 17.859 1.00 86.62 120 VAL A CA 1
ATOM 959 C C . VAL A 1 120 ? -0.165 -14.806 16.981 1.00 86.62 120 VAL A C 1
ATOM 961 O O . VAL A 1 120 ? -0.591 -14.347 15.923 1.00 86.62 120 VAL A O 1
ATOM 964 N N . ARG A 1 121 ? -0.535 -16.017 17.425 1.00 90.19 121 ARG A N 1
ATOM 965 C CA . ARG A 1 121 ? -1.531 -16.849 16.731 1.00 90.19 121 ARG A CA 1
ATOM 966 C C . ARG A 1 121 ? -2.901 -16.175 16.704 1.00 90.19 121 ARG A C 1
ATOM 968 O O . ARG A 1 121 ? -3.488 -16.089 15.632 1.00 90.19 121 ARG A O 1
ATOM 975 N N . GLY A 1 122 ? -3.352 -15.636 17.839 1.00 75.81 122 GLY A N 1
ATOM 976 C CA . GLY A 1 122 ? -4.595 -14.865 17.912 1.00 75.81 122 GLY A CA 1
ATOM 977 C C . GLY A 1 122 ? -4.605 -13.693 16.927 1.00 75.81 122 GLY A C 1
ATOM 978 O O . GLY A 1 122 ? -5.510 -13.600 16.107 1.00 75.81 122 GLY A O 1
ATOM 979 N N . LEU A 1 123 ? -3.546 -12.873 16.919 1.00 87.19 123 LEU A N 1
ATOM 980 C CA . LEU A 1 123 ? -3.395 -11.782 15.946 1.00 87.19 123 LEU A CA 1
ATOM 981 C C . LEU A 1 123 ? -3.473 -12.278 14.493 1.00 87.19 123 LEU A C 1
ATOM 983 O O . LEU A 1 123 ? -4.132 -11.669 13.654 1.00 87.19 123 LEU A O 1
ATOM 987 N N . ALA A 1 124 ? -2.794 -13.379 14.175 1.00 86.19 124 ALA A N 1
ATOM 988 C CA . ALA A 1 124 ? -2.789 -13.921 12.825 1.00 86.19 124 ALA A CA 1
ATOM 989 C C . ALA A 1 124 ? -4.166 -14.471 12.401 1.00 86.19 124 ALA A C 1
ATOM 991 O O . ALA A 1 124 ? -4.511 -14.358 11.224 1.00 86.19 124 ALA A O 1
ATOM 992 N N . ASP A 1 125 ? -4.960 -15.018 13.327 1.00 81.38 125 ASP A N 1
ATOM 993 C CA . ASP A 1 125 ? -6.343 -15.446 13.068 1.00 81.38 125 ASP A CA 1
ATOM 994 C C . ASP A 1 125 ? -7.273 -14.251 12.817 1.00 81.38 125 ASP A C 1
ATOM 996 O O . ASP A 1 125 ? -8.075 -14.288 11.881 1.00 81.38 125 ASP A O 1
ATOM 1000 N N . ASP A 1 126 ? -7.105 -13.159 13.566 1.00 80.38 126 ASP A N 1
ATOM 1001 C CA . ASP A 1 126 ? -7.864 -11.924 13.338 1.00 80.38 126 ASP A CA 1
ATOM 1002 C C . ASP A 1 126 ? -7.525 -11.289 11.986 1.00 80.38 126 ASP A C 1
ATOM 1004 O O . ASP A 1 126 ? -8.424 -10.868 11.257 1.00 80.38 126 ASP A O 1
ATOM 1008 N N . ILE A 1 127 ? -6.238 -11.281 11.607 1.00 89.56 127 ILE A N 1
ATOM 1009 C CA . ILE A 1 127 ? -5.803 -10.836 10.277 1.00 89.56 127 ILE A CA 1
ATOM 1010 C C . ILE A 1 127 ? -6.490 -11.677 9.200 1.00 89.56 127 ILE A C 1
ATOM 1012 O O . ILE A 1 127 ? -7.010 -11.113 8.244 1.00 89.56 127 ILE A O 1
ATOM 1016 N N . ILE A 1 128 ? -6.525 -13.007 9.330 1.00 81.25 128 ILE A N 1
ATOM 1017 C CA . ILE A 1 128 ? -7.194 -13.868 8.341 1.00 81.25 128 ILE A CA 1
ATOM 1018 C C . ILE A 1 128 ? -8.671 -13.483 8.213 1.00 81.25 128 ILE A C 1
ATOM 1020 O O . ILE A 1 128 ? -9.138 -13.233 7.102 1.00 81.25 128 ILE A O 1
ATOM 1024 N N . TYR A 1 129 ? -9.381 -13.384 9.338 1.00 75.75 129 TYR A N 1
ATOM 1025 C CA . TYR A 1 129 ? -10.806 -13.064 9.353 1.00 75.75 129 TYR A CA 1
ATOM 1026 C C . TYR A 1 129 ? -11.112 -11.698 8.721 1.00 75.75 129 TYR A C 1
ATOM 1028 O O . TYR A 1 129 ? -11.984 -11.600 7.852 1.00 75.75 129 TYR A O 1
ATOM 1036 N N . ALA A 1 130 ? -10.384 -10.653 9.124 1.00 81.75 130 ALA A N 1
ATOM 1037 C CA . ALA A 1 130 ? -10.571 -9.304 8.598 1.00 81.75 130 ALA A CA 1
ATOM 1038 C C . ALA A 1 130 ? -10.320 -9.256 7.084 1.00 81.75 130 ALA A C 1
ATOM 1040 O O . ALA A 1 130 ? -11.149 -8.760 6.323 1.00 81.75 130 ALA A O 1
ATOM 1041 N N . GLN A 1 131 ? -9.216 -9.854 6.635 1.00 86.75 131 GLN A N 1
ATOM 1042 C CA . GLN A 1 131 ? -8.804 -9.825 5.234 1.00 86.75 131 GLN A CA 1
ATOM 1043 C C . GLN A 1 131 ? -9.769 -10.630 4.340 1.00 86.75 131 GLN A C 1
ATOM 1045 O O . GLN A 1 131 ? -10.073 -10.191 3.231 1.00 86.75 131 GLN A O 1
ATOM 1050 N N . ASP A 1 132 ? -10.307 -11.765 4.808 1.00 78.50 132 ASP A N 1
ATOM 1051 C CA . ASP A 1 132 ? -11.334 -12.532 4.080 1.00 78.50 132 ASP A CA 1
ATOM 1052 C C . ASP A 1 132 ? -12.642 -11.738 3.928 1.00 78.50 132 ASP A C 1
ATOM 1054 O O . ASP A 1 132 ? -13.235 -11.706 2.840 1.00 78.50 132 ASP A O 1
ATOM 1058 N N . LYS A 1 133 ? -13.082 -11.059 4.998 1.00 74.12 133 LYS A N 1
ATOM 1059 C CA . LYS A 1 133 ? -14.266 -10.187 4.973 1.00 74.12 133 LYS A CA 1
ATOM 1060 C C . LYS A 1 133 ? -14.086 -9.043 3.971 1.00 74.12 133 LYS A C 1
ATOM 1062 O O . LYS A 1 133 ? -14.954 -8.837 3.122 1.00 74.12 133 LYS A O 1
ATOM 1067 N N . GLU A 1 134 ? -12.951 -8.351 4.021 1.00 85.38 134 GLU A N 1
ATOM 1068 C CA . GLU A 1 134 ? -12.629 -7.244 3.113 1.00 85.38 134 GLU A CA 1
ATOM 1069 C C . GLU A 1 134 ? -12.531 -7.712 1.652 1.00 85.38 134 GLU A C 1
ATOM 1071 O O . GLU A 1 134 ? -13.016 -7.035 0.746 1.00 85.38 134 GLU A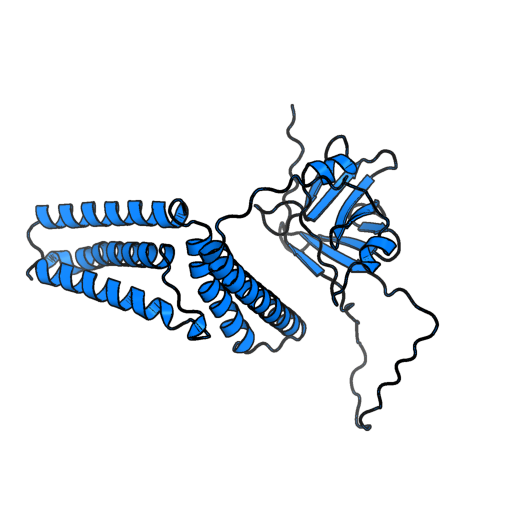 O 1
ATOM 1076 N N . ILE A 1 135 ? -11.985 -8.907 1.386 1.00 77.56 135 ILE A N 1
ATOM 1077 C CA . ILE A 1 135 ? -11.996 -9.497 0.038 1.00 77.56 135 ILE A CA 1
ATOM 1078 C C . ILE A 1 135 ? -13.428 -9.721 -0.458 1.00 77.56 135 ILE A C 1
ATOM 1080 O O . ILE A 1 135 ? -13.725 -9.428 -1.622 1.00 77.56 135 ILE A O 1
ATOM 1084 N N . ALA A 1 136 ? -14.319 -10.249 0.384 1.00 71.12 136 ALA A N 1
ATOM 1085 C CA . ALA A 1 136 ? -15.712 -10.467 0.007 1.00 71.12 136 ALA A CA 1
ATOM 1086 C C . ALA A 1 136 ? -16.420 -9.143 -0.328 1.00 71.12 136 ALA A C 1
ATOM 1088 O O . ALA A 1 136 ? -17.087 -9.052 -1.364 1.00 71.12 136 ALA A O 1
ATOM 1089 N N . GLU A 1 137 ? -16.211 -8.113 0.491 1.00 71.88 137 GLU A N 1
ATOM 1090 C CA . GLU A 1 137 ? -16.746 -6.766 0.285 1.00 71.88 137 GLU A CA 1
ATOM 1091 C C . GLU A 1 137 ? -16.214 -6.122 -1.001 1.00 71.88 137 GLU A C 1
ATOM 1093 O O . GLU A 1 137 ? -16.995 -5.692 -1.850 1.00 71.88 137 GLU A O 1
ATOM 1098 N N . MET A 1 138 ? -14.899 -6.153 -1.229 1.00 85.56 138 MET A N 1
ATOM 1099 C CA . MET A 1 138 ? -14.291 -5.635 -2.458 1.00 85.56 138 MET A CA 1
ATOM 1100 C C . MET A 1 138 ? -14.829 -6.333 -3.712 1.00 85.56 138 MET A C 1
ATOM 1102 O O . MET A 1 138 ? -15.105 -5.686 -4.724 1.00 85.56 138 MET A O 1
ATOM 1106 N N . ARG A 1 139 ? -15.008 -7.662 -3.677 1.00 79.31 139 ARG A N 1
ATOM 1107 C CA . ARG A 1 139 ? -15.590 -8.408 -4.808 1.00 79.31 139 ARG A CA 1
ATOM 1108 C C . ARG A 1 139 ? -17.034 -7.997 -5.072 1.00 79.31 139 ARG A C 1
ATOM 1110 O O . ARG A 1 139 ? -17.407 -7.872 -6.240 1.00 79.31 139 ARG A O 1
ATOM 1117 N N . TYR A 1 140 ? -17.814 -7.793 -4.013 1.00 77.56 140 TYR A N 1
ATOM 1118 C CA . TYR A 1 140 ? -19.172 -7.274 -4.114 1.00 77.56 140 TYR A CA 1
ATOM 1119 C C . TYR A 1 140 ? -19.177 -5.876 -4.747 1.00 77.56 140 TYR A C 1
ATOM 1121 O O . TYR A 1 140 ? -19.801 -5.701 -5.789 1.00 77.56 140 TYR A O 1
ATOM 1129 N N . LEU A 1 141 ? -18.403 -4.925 -4.218 1.00 74.56 141 LEU A N 1
ATOM 1130 C CA . LEU A 1 141 ? -18.341 -3.545 -4.714 1.00 74.56 141 LEU A CA 1
ATOM 1131 C C . LEU A 1 141 ? -17.846 -3.455 -6.168 1.00 74.56 141 LEU A C 1
ATOM 1133 O O . LEU A 1 141 ? -18.403 -2.710 -6.970 1.00 74.56 141 LEU A O 1
ATOM 1137 N N . ILE A 1 142 ? -16.846 -4.252 -6.572 1.00 79.69 142 ILE A N 1
ATOM 1138 C CA . ILE A 1 142 ? -16.388 -4.307 -7.977 1.00 79.69 142 ILE A CA 1
ATOM 1139 C C . ILE A 1 142 ? -17.520 -4.717 -8.930 1.00 79.69 142 ILE A C 1
ATOM 1141 O O . ILE A 1 142 ? -17.553 -4.242 -10.080 1.00 79.69 142 ILE A O 1
ATOM 1145 N N . ALA A 1 143 ? -18.367 -5.654 -8.494 1.00 74.12 143 ALA A N 1
ATOM 1146 C CA . ALA A 1 143 ? -19.498 -6.157 -9.263 1.00 74.12 143 ALA A CA 1
ATOM 1147 C C . ALA A 1 143 ? -20.655 -5.151 -9.260 1.00 74.12 143 ALA A C 1
ATOM 1149 O O . ALA A 1 143 ? -21.162 -4.833 -10.333 1.00 74.12 143 ALA A O 1
ATOM 1150 N N . ASP A 1 144 ? -20.999 -4.614 -8.089 1.00 74.75 144 ASP A N 1
ATOM 1151 C CA . ASP A 1 144 ? -22.072 -3.642 -7.893 1.00 74.75 144 ASP A CA 1
ATOM 1152 C C . ASP A 1 144 ? -21.808 -2.349 -8.668 1.00 74.75 144 ASP A C 1
ATOM 1154 O O . ASP A 1 144 ? -22.579 -2.023 -9.562 1.00 74.75 144 ASP A O 1
ATOM 1158 N N . ILE A 1 145 ? -20.650 -1.703 -8.483 1.00 79.94 145 ILE A N 1
ATOM 1159 C CA . ILE A 1 145 ? -20.263 -0.504 -9.251 1.00 79.94 145 ILE A CA 1
ATOM 1160 C C . ILE A 1 145 ? -20.222 -0.808 -10.755 1.00 79.94 145 ILE A C 1
ATOM 1162 O O . ILE A 1 145 ? -20.558 0.026 -11.594 1.00 79.94 145 ILE A O 1
ATOM 1166 N N . GLY A 1 146 ? -19.818 -2.027 -11.127 1.00 76.25 146 GLY A N 1
ATOM 1167 C CA . GLY A 1 146 ? -19.813 -2.465 -12.521 1.00 76.25 146 GLY A CA 1
ATOM 1168 C C . GLY A 1 146 ? -21.206 -2.575 -13.149 1.00 76.25 146 GLY A C 1
ATOM 1169 O O . GLY A 1 146 ? -21.318 -2.387 -14.359 1.00 76.25 146 GLY A O 1
ATOM 1170 N N . ALA A 1 147 ? -22.230 -2.891 -12.357 1.00 70.62 147 ALA A N 1
ATOM 1171 C CA . ALA A 1 147 ? -23.608 -3.064 -12.807 1.00 70.62 147 ALA A CA 1
ATOM 1172 C C . ALA A 1 147 ? -24.457 -1.794 -12.630 1.00 70.62 147 ALA A C 1
ATOM 1174 O O . ALA A 1 147 ? -25.282 -1.486 -13.488 1.00 70.62 147 ALA A O 1
ATOM 1175 N N . ASN A 1 148 ? -24.232 -1.066 -11.538 1.00 74.06 148 ASN A N 1
ATOM 1176 C CA . ASN A 1 148 ? -25.109 -0.016 -11.026 1.00 74.06 148 ASN A CA 1
ATOM 1177 C C . ASN A 1 148 ? -24.467 1.384 -11.051 1.00 74.06 148 ASN A C 1
ATOM 1179 O O . ASN A 1 148 ? -25.174 2.373 -10.875 1.00 74.06 148 ASN A O 1
ATOM 1183 N N . GLY A 1 149 ? -23.165 1.488 -11.336 1.00 77.69 149 GLY A N 1
ATOM 1184 C CA . GLY A 1 149 ? -22.425 2.751 -11.293 1.00 77.69 149 GLY A CA 1
ATOM 1185 C C . GLY A 1 149 ? -21.998 3.150 -9.878 1.00 77.69 149 GLY A C 1
ATOM 1186 O O . GLY A 1 149 ? -22.189 2.407 -8.920 1.00 77.69 149 GLY A O 1
ATOM 1187 N N . GLU A 1 150 ? -21.360 4.312 -9.754 1.00 81.12 150 GLU A N 1
ATOM 1188 C CA . GLU A 1 150 ? -20.887 4.834 -8.467 1.00 81.12 150 GLU A CA 1
ATOM 1189 C C . GLU A 1 150 ? -22.051 5.316 -7.589 1.00 81.12 150 GLU A C 1
ATOM 1191 O O . GLU A 1 150 ? -23.027 5.900 -8.071 1.00 81.12 150 GLU A O 1
ATOM 1196 N N . ALA A 1 151 ? -21.938 5.085 -6.279 1.00 72.25 151 ALA A N 1
ATOM 1197 C CA . ALA A 1 151 ? -22.921 5.554 -5.314 1.00 72.25 151 ALA A CA 1
ATOM 1198 C C . ALA A 1 151 ? -22.889 7.088 -5.192 1.00 72.25 151 ALA A C 1
ATOM 1200 O O . ALA A 1 151 ? -21.832 7.714 -5.209 1.00 72.25 151 ALA A O 1
ATOM 1201 N N . SER A 1 152 ? -24.060 7.706 -5.017 1.00 68.44 152 SER A N 1
ATOM 1202 C CA . SER A 1 152 ? -24.148 9.130 -4.673 1.00 68.44 152 SER A CA 1
ATOM 1203 C C . SER A 1 152 ? -23.873 9.332 -3.182 1.00 68.44 152 SER A C 1
ATOM 1205 O O . SER A 1 152 ? -24.360 8.561 -2.354 1.00 68.44 152 SER A O 1
ATOM 1207 N N . ALA A 1 153 ? -23.125 10.380 -2.831 1.00 57.34 153 ALA A N 1
ATOM 1208 C CA . ALA A 1 153 ? -22.842 10.706 -1.438 1.00 57.34 153 ALA A CA 1
ATOM 1209 C C . ALA A 1 153 ? -24.149 10.910 -0.651 1.00 57.34 153 ALA A C 1
ATOM 1211 O O . ALA A 1 153 ? -24.980 11.749 -1.008 1.00 57.34 153 ALA A O 1
ATOM 1212 N N . THR A 1 154 ? -24.324 10.150 0.429 1.00 50.03 154 THR A N 1
ATOM 1213 C CA . THR A 1 154 ? -25.374 10.419 1.416 1.00 50.03 154 THR A CA 1
ATOM 1214 C C . THR A 1 154 ? -24.829 11.457 2.398 1.00 50.03 154 THR A C 1
ATOM 1216 O O . THR A 1 154 ? -23.735 11.248 2.918 1.00 50.03 154 THR A O 1
ATOM 1219 N N . PRO A 1 155 ? -25.531 12.571 2.673 1.00 49.03 155 PRO A N 1
ATOM 1220 C CA . PRO A 1 155 ? -25.125 13.487 3.731 1.00 49.03 155 PRO A CA 1
ATOM 1221 C C . PRO A 1 155 ? -25.190 12.747 5.072 1.00 49.03 155 PRO A C 1
ATOM 1223 O O . PRO A 1 155 ? -26.278 12.377 5.519 1.00 49.03 155 PRO A O 1
ATOM 1226 N N . THR A 1 156 ? -24.042 12.497 5.700 1.00 51.47 156 THR A N 1
ATOM 1227 C CA . THR A 1 156 ? -23.964 11.898 7.037 1.00 51.47 156 THR A CA 1
ATOM 1228 C C . THR A 1 156 ? -24.517 12.904 8.045 1.00 51.47 156 THR A C 1
ATOM 1230 O O . THR A 1 156 ? -23.828 13.820 8.474 1.00 51.47 156 THR A O 1
ATOM 1233 N N . GLY A 1 157 ? -25.812 12.791 8.340 1.00 45.22 157 GLY A N 1
ATOM 1234 C CA . GLY A 1 157 ? -26.562 13.704 9.204 1.00 45.22 157 GLY A CA 1
ATOM 1235 C C . GLY A 1 157 ? -26.916 13.117 10.567 1.00 45.22 157 GLY A C 1
ATOM 1236 O O . GLY A 1 157 ? -27.875 13.582 11.182 1.00 45.22 157 GLY A O 1
ATOM 1237 N N . THR A 1 158 ? -26.211 12.086 11.036 1.00 54.91 158 THR A N 1
ATOM 1238 C CA . THR A 1 158 ? -26.391 11.635 12.420 1.00 54.91 158 THR A CA 1
ATOM 1239 C C . THR A 1 158 ? -25.662 12.627 13.327 1.00 54.91 158 THR A C 1
ATOM 1241 O O . THR A 1 158 ? -24.452 12.785 13.169 1.00 54.91 158 THR A O 1
ATOM 1244 N N . PRO A 1 159 ? -26.353 13.337 14.237 1.00 61.06 159 PRO A N 1
ATOM 1245 C CA . PRO A 1 159 ? -25.678 14.230 15.167 1.00 61.06 159 PRO A CA 1
ATOM 1246 C C . PRO A 1 159 ? -24.691 13.425 16.014 1.00 61.06 159 PRO A C 1
ATOM 1248 O O . PRO A 1 159 ? -25.063 12.395 16.575 1.00 61.06 159 PRO A O 1
ATOM 1251 N N . VAL A 1 160 ? -23.449 13.904 16.097 1.00 66.88 160 VAL A N 1
ATOM 1252 C CA . VAL A 1 160 ? -22.426 13.352 16.991 1.00 66.88 160 VAL A CA 1
ATOM 1253 C C . VAL A 1 160 ? -22.955 13.445 18.422 1.00 66.88 160 VAL A C 1
ATOM 1255 O O . VAL A 1 160 ? -23.261 14.538 18.901 1.00 66.88 160 VAL A O 1
ATOM 1258 N N . GLN A 1 161 ? -23.114 12.302 19.087 1.00 76.44 161 GLN A N 1
ATOM 1259 C CA . GLN A 1 161 ? -23.536 12.230 20.485 1.00 76.44 161 GLN A CA 1
ATOM 1260 C C . GLN A 1 161 ? -22.480 11.484 21.292 1.00 76.44 161 GLN A C 1
ATOM 1262 O O . GLN A 1 161 ? -22.039 10.407 20.900 1.00 76.44 161 GLN A O 1
ATOM 1267 N N . VAL A 1 162 ? -22.093 12.070 22.424 1.00 77.69 162 VAL A N 1
ATOM 1268 C CA . VAL A 1 162 ? -21.250 11.409 23.422 1.00 77.69 162 VAL A CA 1
ATOM 1269 C C . VAL A 1 162 ? -22.141 10.473 24.232 1.00 77.69 162 VAL A C 1
ATOM 1271 O O . VAL A 1 162 ? -23.158 10.913 24.776 1.00 77.69 162 VAL A O 1
ATOM 1274 N N . VAL A 1 163 ? -21.775 9.197 24.308 1.00 81.31 163 VAL A N 1
ATOM 1275 C CA . VAL A 1 163 ? -22.497 8.177 25.076 1.00 81.31 163 VAL A CA 1
ATOM 1276 C C . VAL A 1 163 ? -21.633 7.641 26.215 1.00 81.31 163 VAL A C 1
ATOM 1278 O O . VAL A 1 163 ? -20.421 7.845 26.265 1.00 81.31 163 VAL A O 1
ATOM 1281 N N . ASP A 1 164 ? -22.275 6.961 27.161 1.00 82.88 164 ASP A N 1
ATOM 1282 C CA . ASP A 1 164 ? -21.586 6.300 28.268 1.00 82.88 164 ASP A CA 1
ATOM 1283 C C . ASP A 1 164 ? -20.856 5.028 27.802 1.00 82.88 164 ASP A C 1
ATOM 1285 O O . ASP A 1 164 ? -21.359 4.284 26.953 1.00 82.88 164 ASP A O 1
ATOM 1289 N N . ALA A 1 165 ? -19.700 4.737 28.407 1.00 75.38 165 ALA A N 1
ATOM 1290 C CA . ALA A 1 165 ? -18.895 3.553 28.106 1.00 75.38 165 ALA A CA 1
ATOM 1291 C C . ALA A 1 165 ? -19.688 2.235 28.174 1.00 75.38 165 ALA A C 1
ATOM 1293 O O . ALA A 1 165 ? -19.498 1.346 27.347 1.00 75.38 165 ALA A O 1
ATOM 1294 N N . GLN A 1 166 ? -20.624 2.094 29.117 1.00 75.62 166 GLN A N 1
ATOM 1295 C CA . GLN A 1 166 ? -21.457 0.898 29.243 1.00 75.62 166 GLN A CA 1
ATOM 1296 C C . GLN A 1 166 ? -22.426 0.735 28.063 1.00 75.62 166 GLN A C 1
ATOM 1298 O O . GLN A 1 166 ? -22.826 -0.389 27.753 1.00 75.62 166 GLN A O 1
ATOM 1303 N N . GLN A 1 167 ? -22.848 1.838 27.441 1.00 74.69 167 GLN A N 1
ATOM 1304 C CA . GLN A 1 167 ? -23.711 1.831 26.262 1.00 74.69 167 GLN A CA 1
ATOM 1305 C C . GLN A 1 167 ? -22.908 1.489 25.002 1.00 74.69 167 GLN A C 1
ATOM 1307 O O . GLN A 1 167 ? -23.343 0.622 24.248 1.00 74.69 167 GLN A O 1
ATOM 1312 N N . ALA A 1 168 ? -21.716 2.069 24.841 1.00 67.62 168 ALA A N 1
ATOM 1313 C CA . ALA A 1 168 ? -20.804 1.744 23.739 1.00 67.62 168 ALA A CA 1
ATOM 1314 C C . ALA A 1 168 ? -20.349 0.270 23.767 1.00 67.62 168 ALA A C 1
ATOM 1316 O O . ALA A 1 168 ? -20.315 -0.418 22.754 1.00 67.62 168 ALA A O 1
ATOM 1317 N N . LEU A 1 169 ? -20.095 -0.293 24.951 1.00 72.12 169 LEU A N 1
ATOM 1318 C CA . LEU A 1 169 ? -19.721 -1.709 25.078 1.00 72.12 169 LEU A CA 1
ATOM 1319 C C . LEU A 1 169 ? -20.883 -2.688 24.832 1.00 72.12 169 LEU A C 1
ATOM 1321 O O . LEU A 1 169 ? -20.661 -3.893 24.714 1.00 72.12 169 LEU A O 1
ATOM 1325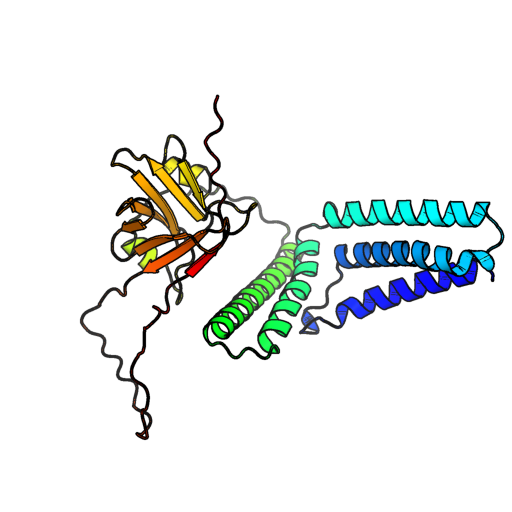 N N . GLN A 1 170 ? -22.134 -2.215 24.799 1.00 71.75 170 GLN A N 1
ATOM 1326 C CA . GLN A 1 170 ? -23.290 -3.056 24.457 1.00 71.75 170 GLN A CA 1
ATOM 1327 C C . GLN A 1 170 ? -23.494 -3.186 22.947 1.00 71.75 170 GLN A C 1
ATOM 1329 O O . GLN A 1 170 ? -24.103 -4.166 22.509 1.00 71.75 170 GLN A O 1
ATOM 1334 N N . THR A 1 171 ? -23.016 -2.214 22.169 1.00 60.38 171 THR A N 1
ATOM 1335 C CA . THR A 1 171 ? -23.024 -2.241 20.701 1.00 60.38 171 THR A CA 1
ATOM 1336 C C . THR A 1 171 ? -21.799 -2.974 20.146 1.00 60.38 171 THR A C 1
ATOM 1338 O O . THR A 1 171 ? -21.854 -3.487 19.027 1.00 60.38 171 THR A O 1
ATOM 1341 N N . GLU A 1 172 ? -20.744 -3.133 20.952 1.00 54.44 172 GLU A N 1
ATOM 1342 C CA . GLU A 1 172 ? -19.540 -3.883 20.600 1.00 54.44 172 GLU A CA 1
ATOM 1343 C C . GLU A 1 172 ? -19.778 -5.404 20.577 1.00 54.44 172 GLU A C 1
ATOM 1345 O O . GLU A 1 172 ? -19.819 -6.099 21.596 1.00 54.44 172 GLU A O 1
ATOM 1350 N N . VAL A 1 173 ? -19.948 -5.949 19.370 1.00 45.69 173 VAL A N 1
ATOM 1351 C CA . VAL A 1 173 ? -20.138 -7.388 19.125 1.00 45.69 173 VAL A CA 1
ATOM 1352 C C . VAL A 1 173 ? -18.842 -8.021 18.621 1.00 45.69 173 VAL A C 1
ATOM 1354 O O . VAL A 1 173 ? -18.832 -8.594 17.540 1.00 45.69 173 VAL A O 1
ATOM 1357 N N . VAL A 1 174 ? -17.738 -7.959 19.370 1.00 48.25 174 VAL A N 1
ATOM 1358 C CA . VAL A 1 174 ? -16.572 -8.837 19.132 1.00 48.25 174 VAL A CA 1
ATOM 1359 C C . VAL A 1 174 ? -15.805 -9.068 20.442 1.00 48.25 174 VAL A C 1
ATOM 1361 O O . VAL A 1 174 ? -15.921 -8.328 21.409 1.00 48.25 174 VAL A O 1
ATOM 1364 N N . SER A 1 175 ? -15.016 -10.136 20.501 1.00 45.00 175 SER A N 1
ATOM 1365 C CA . SER A 1 175 ? -14.127 -10.531 21.602 1.00 45.00 175 SER A CA 1
ATOM 1366 C C . SER A 1 175 ? -13.042 -9.510 22.007 1.00 45.00 175 SER A C 1
ATOM 1368 O O . SER A 1 175 ? -12.227 -9.847 22.867 1.00 45.00 175 SER A O 1
ATOM 1370 N N . LYS A 1 176 ? -13.010 -8.305 21.419 1.00 54.53 176 LYS A N 1
ATOM 1371 C CA . LYS A 1 176 ? -11.971 -7.273 21.577 1.00 54.53 176 LYS A CA 1
ATOM 1372 C C . LYS A 1 176 ? -12.574 -5.869 21.558 1.00 54.53 176 LYS A C 1
ATOM 1374 O O . LYS A 1 176 ? -13.646 -5.698 20.990 1.00 54.53 176 LYS A O 1
ATOM 1379 N N . ILE A 1 177 ? -11.862 -4.932 22.184 1.00 65.94 177 ILE A N 1
ATOM 1380 C CA . ILE A 1 177 ? -12.176 -3.501 22.207 1.00 65.94 177 ILE A CA 1
ATOM 1381 C C . ILE A 1 177 ? -11.180 -2.816 21.285 1.00 65.94 177 ILE A C 1
ATOM 1383 O O . ILE A 1 177 ? -9.995 -2.766 21.620 1.00 65.94 177 ILE A O 1
ATOM 1387 N N . ASP A 1 178 ? -11.655 -2.320 20.146 1.00 68.50 178 ASP A N 1
ATOM 1388 C CA . ASP A 1 178 ? -10.813 -1.682 19.130 1.00 68.50 178 ASP A CA 1
ATOM 1389 C C . ASP A 1 178 ? -11.222 -0.208 18.966 1.00 68.50 178 ASP A C 1
ATOM 1391 O O . ASP A 1 178 ? -12.258 0.085 18.363 1.00 68.50 178 ASP A O 1
ATOM 1395 N N . PRO A 1 179 ? -10.429 0.737 19.505 1.00 78.44 179 PRO A N 1
ATOM 1396 C CA . PRO A 1 179 ? -10.646 2.161 19.290 1.00 78.44 179 PRO A CA 1
ATOM 1397 C C . PRO A 1 179 ? -10.650 2.539 17.802 1.00 78.44 179 PRO A C 1
ATOM 1399 O O . PRO A 1 179 ? -9.710 2.266 17.056 1.00 78.44 179 PRO A O 1
ATOM 1402 N N . GLU A 1 180 ? -11.700 3.221 17.366 1.00 80.06 180 GLU A N 1
ATOM 1403 C CA . GLU A 1 180 ? -11.824 3.741 16.009 1.00 80.06 180 GLU A CA 1
ATOM 1404 C C . GLU A 1 180 ? -11.185 5.126 15.867 1.00 80.06 180 GLU A C 1
ATOM 1406 O O . GLU A 1 180 ? -10.976 5.861 16.835 1.00 80.06 180 GLU A O 1
ATOM 1411 N N . PHE A 1 181 ? -10.915 5.515 14.620 1.00 84.12 181 PHE A N 1
ATOM 1412 C CA . PHE A 1 181 ? -10.461 6.861 14.303 1.00 84.12 181 PHE A CA 1
ATOM 1413 C C . PHE A 1 181 ? -11.511 7.919 14.657 1.00 84.12 181 PHE A C 1
ATOM 1415 O O . PHE A 1 181 ? -12.684 7.807 14.295 1.00 84.12 181 PHE A O 1
ATOM 1422 N N . LEU A 1 182 ? -11.042 8.979 15.308 1.00 79.94 182 LEU A N 1
ATOM 1423 C CA . LEU A 1 182 ? -11.790 10.179 15.640 1.00 79.94 182 LEU A CA 1
ATOM 1424 C C . LEU A 1 182 ? -11.662 11.210 14.515 1.00 79.94 182 LEU A C 1
ATOM 1426 O O . LEU A 1 182 ? -10.563 11.541 14.062 1.00 79.94 182 LEU A O 1
ATOM 1430 N N . THR A 1 183 ? -12.798 11.746 14.086 1.00 85.31 183 THR A N 1
ATOM 1431 C CA . THR A 1 183 ? -12.885 12.918 13.209 1.00 85.31 183 THR A CA 1
ATOM 1432 C C . THR A 1 183 ? -12.704 14.214 14.003 1.00 85.31 183 THR A C 1
ATOM 1434 O O . THR A 1 183 ? -12.901 14.250 15.216 1.00 85.31 183 THR A O 1
ATOM 1437 N N . GLU A 1 184 ? -12.366 15.315 13.326 1.00 83.25 184 GLU A N 1
ATOM 1438 C CA . GLU A 1 184 ? -12.224 16.622 13.989 1.00 83.25 184 GLU A CA 1
ATOM 1439 C C . GLU A 1 184 ? -13.529 17.100 14.644 1.00 83.25 184 GLU A C 1
ATOM 1441 O O . GLU A 1 184 ? -13.490 17.677 15.728 1.00 83.25 184 GLU A O 1
ATOM 1446 N N . ASP A 1 185 ? -14.682 16.808 14.034 1.00 84.25 185 ASP A N 1
ATOM 1447 C CA . ASP A 1 185 ? -15.993 17.161 14.590 1.00 84.25 185 ASP A CA 1
ATOM 1448 C C . ASP A 1 185 ? -16.296 16.365 15.873 1.00 84.25 185 ASP A C 1
ATOM 1450 O O . ASP A 1 185 ? -16.843 16.911 16.832 1.00 84.25 185 ASP A O 1
ATOM 1454 N N . GLU A 1 186 ? -15.896 15.089 15.928 1.00 84.81 186 GLU A N 1
ATOM 1455 C CA . GLU A 1 186 ? -16.005 14.251 17.131 1.00 84.81 186 GLU A CA 1
ATOM 1456 C C . GLU A 1 186 ? -15.063 14.729 18.241 1.00 84.81 186 GLU A C 1
ATOM 1458 O O . GLU A 1 186 ? -15.461 14.798 19.404 1.00 84.81 186 GLU A O 1
ATOM 1463 N N . ILE A 1 187 ? -13.838 15.136 17.895 1.00 82.81 187 ILE A N 1
ATOM 1464 C CA . ILE A 1 187 ? -12.901 15.727 18.859 1.00 82.81 187 ILE A CA 1
ATOM 1465 C C . ILE A 1 187 ? -13.477 17.031 19.414 1.00 82.81 187 ILE A C 1
ATOM 1467 O O . ILE A 1 187 ? -13.489 17.215 20.629 1.00 82.81 187 ILE A O 1
ATOM 1471 N N . ALA A 1 188 ? -13.998 17.909 18.555 1.00 85.12 188 ALA A N 1
ATOM 1472 C CA . ALA A 1 188 ? -14.584 19.185 18.960 1.00 85.12 188 ALA A CA 1
ATOM 1473 C C . ALA A 1 188 ? -15.837 19.017 19.836 1.00 85.12 188 ALA A C 1
ATOM 1475 O O . ALA A 1 188 ? -16.109 19.865 20.688 1.00 85.12 188 ALA A O 1
ATOM 1476 N N . ALA A 1 189 ? -16.582 17.920 19.661 1.00 85.19 189 ALA A N 1
ATOM 1477 C CA . ALA A 1 189 ? -17.743 17.605 20.488 1.00 85.19 189 ALA A CA 1
ATOM 1478 C C . ALA A 1 189 ? -17.374 17.335 21.960 1.00 85.19 189 ALA A C 1
ATOM 1480 O O . ALA A 1 189 ? -18.170 17.649 22.845 1.00 85.19 189 ALA A O 1
ATOM 1481 N N . VAL A 1 190 ? -16.180 16.788 22.233 1.00 82.62 190 VAL A N 1
ATOM 1482 C CA . VAL A 1 190 ? -15.690 16.527 23.604 1.00 82.62 190 VAL A CA 1
ATOM 1483 C C . VAL A 1 190 ? -14.758 17.635 24.098 1.00 82.62 190 VAL A C 1
ATOM 1485 O O . VAL A 1 190 ? -14.833 18.036 25.259 1.00 82.62 190 VAL A O 1
ATOM 1488 N N . PHE A 1 191 ? -13.916 18.164 23.211 1.00 84.56 191 PHE A N 1
ATOM 1489 C CA . PHE A 1 191 ? -12.922 19.197 23.487 1.00 84.56 191 PHE A CA 1
ATOM 1490 C C . PHE A 1 191 ? -13.152 20.408 22.565 1.00 84.56 191 PHE A C 1
ATOM 1492 O O . PHE A 1 191 ? -12.520 20.511 21.510 1.00 84.56 191 PHE A O 1
ATOM 1499 N N . PRO A 1 192 ? -14.018 21.369 22.945 1.00 78.69 192 PRO A N 1
ATOM 1500 C CA . PRO A 1 192 ? -14.357 22.520 22.098 1.00 78.69 192 PRO A CA 1
ATOM 1501 C C . PRO A 1 192 ? -13.163 23.407 21.715 1.00 78.69 192 PRO A C 1
ATOM 1503 O O . PRO A 1 192 ? -13.222 24.122 20.718 1.00 78.69 192 PRO A O 1
ATOM 1506 N N . ASN A 1 193 ? -12.084 23.362 22.504 1.00 73.88 193 ASN A N 1
ATOM 1507 C CA . ASN A 1 193 ? -10.842 24.103 22.262 1.00 73.88 193 ASN A CA 1
ATOM 1508 C C . ASN A 1 193 ? -9.751 23.249 21.581 1.00 73.88 193 ASN A C 1
ATOM 1510 O O . ASN A 1 193 ? -8.632 23.726 21.406 1.00 73.88 193 ASN A O 1
ATOM 1514 N N . GLY A 1 194 ? -10.071 22.011 21.186 1.00 64.81 194 GLY A N 1
ATOM 1515 C CA . GLY A 1 194 ? -9.110 21.008 20.728 1.00 64.81 194 GLY A CA 1
ATOM 1516 C C . GLY A 1 194 ? -8.500 20.206 21.883 1.00 64.81 194 GLY A C 1
ATOM 1517 O O . GLY A 1 194 ? -8.494 20.652 23.025 1.00 64.81 194 GLY A O 1
ATOM 1518 N N . GLY A 1 195 ? -8.029 18.991 21.585 1.00 72.44 195 GLY A N 1
ATOM 1519 C CA . GLY A 1 195 ? -7.320 18.151 22.555 1.00 72.44 195 GLY A CA 1
ATOM 1520 C C . GLY A 1 195 ? -5.829 18.478 22.649 1.00 72.44 195 GLY A C 1
ATOM 1521 O O . GLY A 1 195 ? -5.218 18.872 21.655 1.00 72.44 195 GLY A O 1
ATOM 1522 N N . ASP A 1 196 ? -5.256 18.260 23.831 1.00 73.31 196 ASP A N 1
ATOM 1523 C CA . ASP A 1 196 ? -3.858 18.536 24.178 1.00 73.31 196 ASP A CA 1
ATOM 1524 C C . ASP A 1 196 ? -2.891 17.495 23.599 1.00 73.31 196 ASP A C 1
ATOM 1526 O O . ASP A 1 196 ? -1.821 17.849 23.102 1.00 73.31 196 ASP A O 1
ATOM 1530 N N . CYS A 1 197 ? -3.272 16.212 23.615 1.00 78.75 197 CYS A N 1
ATOM 1531 C CA . CYS A 1 197 ? -2.482 15.125 23.030 1.00 78.75 197 CYS A CA 1
ATOM 1532 C C . CYS A 1 197 ? -3.364 14.191 22.201 1.00 78.75 197 CYS A C 1
ATOM 1534 O O . CYS A 1 197 ? -4.524 13.942 22.525 1.00 78.75 197 CYS A O 1
ATOM 1536 N N . ARG A 1 198 ? -2.794 13.640 21.126 1.00 79.00 198 ARG A N 1
ATOM 1537 C CA . ARG A 1 198 ? -3.470 12.728 20.198 1.00 79.00 198 ARG A CA 1
ATOM 1538 C C . ARG A 1 198 ? -2.650 11.456 20.033 1.00 79.00 198 ARG A C 1
ATOM 1540 O O . ARG A 1 198 ? -1.481 11.541 19.675 1.00 79.00 198 ARG A O 1
ATOM 1547 N N . PHE A 1 199 ? -3.278 10.309 20.246 1.00 73.94 199 PHE A N 1
ATOM 1548 C CA . PHE A 1 199 ? -2.703 8.983 20.037 1.00 73.94 199 PHE A CA 1
ATOM 1549 C C . PHE A 1 199 ? -3.264 8.398 18.756 1.00 73.94 199 PHE A C 1
ATOM 1551 O O . PHE A 1 199 ? -4.477 8.396 18.577 1.00 73.94 199 PHE A O 1
ATOM 1558 N N . ALA A 1 200 ? -2.403 7.889 17.886 1.00 69.81 200 ALA A N 1
ATOM 1559 C CA . ALA A 1 200 ? -2.767 7.278 16.613 1.00 69.81 200 ALA A CA 1
ATOM 1560 C C . ALA A 1 200 ? -2.045 5.935 16.466 1.00 69.81 200 ALA A C 1
ATOM 1562 O O . ALA A 1 200 ? -1.014 5.718 17.091 1.00 69.81 200 ALA A O 1
ATOM 1563 N N . TYR A 1 201 ? -2.562 5.037 15.626 1.00 61.50 201 TYR A N 1
ATOM 1564 C CA . TYR A 1 201 ? -1.912 3.740 15.388 1.00 61.50 201 TYR A CA 1
ATOM 1565 C C . TYR A 1 201 ? -0.598 3.844 14.599 1.00 61.50 201 TYR A C 1
ATOM 1567 O O . TYR A 1 201 ? 0.255 2.966 14.701 1.00 61.50 201 TYR A O 1
ATOM 1575 N N . THR A 1 202 ? -0.448 4.886 13.775 1.00 59.84 202 THR A N 1
ATOM 1576 C CA . THR A 1 202 ? 0.777 5.198 13.023 1.00 59.84 202 THR A CA 1
ATOM 1577 C C . THR A 1 202 ? 0.938 6.716 12.916 1.00 59.84 202 THR A C 1
ATOM 1579 O O . THR A 1 202 ? -0.026 7.447 13.140 1.00 59.84 202 THR A O 1
ATOM 1582 N N . SER A 1 203 ? 2.121 7.200 12.518 1.00 59.09 203 SER A N 1
ATOM 1583 C CA . SER A 1 203 ? 2.423 8.641 12.427 1.00 59.09 203 SER A CA 1
ATOM 1584 C C . SER A 1 203 ? 1.472 9.441 11.534 1.00 59.09 203 SER A C 1
ATOM 1586 O O . SER A 1 203 ? 1.290 10.633 11.759 1.00 59.09 203 SER A O 1
ATOM 1588 N N . ASP A 1 204 ? 0.891 8.788 10.527 1.00 62.47 204 ASP A N 1
ATOM 1589 C CA . ASP A 1 204 ? 0.048 9.430 9.516 1.00 62.47 204 ASP A CA 1
ATOM 1590 C C . ASP A 1 204 ? -1.441 9.076 9.695 1.00 62.47 204 ASP A C 1
ATOM 1592 O O . ASP A 1 204 ? -2.285 9.507 8.909 1.00 62.47 204 ASP A O 1
ATOM 1596 N N . SER A 1 205 ? -1.783 8.257 10.697 1.00 63.62 205 SER A N 1
ATOM 1597 C CA . SER A 1 205 ? -3.169 7.869 10.973 1.00 63.62 205 SER A CA 1
ATOM 1598 C C . SER A 1 205 ? -3.908 8.940 11.781 1.00 63.62 205 SER A C 1
ATOM 1600 O O . SER A 1 205 ? -3.289 9.638 12.585 1.00 63.62 205 SER A O 1
ATOM 1602 N N . PRO A 1 206 ? -5.241 9.053 11.631 1.00 78.69 206 PRO A N 1
ATOM 1603 C CA . PRO A 1 206 ? -6.053 9.828 12.560 1.00 78.69 206 PRO A CA 1
ATOM 1604 C C . PRO A 1 206 ? -5.924 9.313 14.000 1.00 78.69 206 PRO A C 1
ATOM 1606 O O . PRO A 1 206 ? -5.527 8.169 14.244 1.00 78.69 206 PRO A O 1
ATOM 1609 N N . ALA A 1 207 ? -6.282 10.166 14.958 1.00 81.00 207 ALA A N 1
ATOM 1610 C CA . ALA A 1 207 ? -6.217 9.817 16.369 1.00 81.00 207 ALA A CA 1
ATOM 1611 C C . ALA A 1 207 ? -7.298 8.793 16.740 1.00 81.00 207 ALA A C 1
ATOM 1613 O O . ALA A 1 207 ? -8.414 8.865 16.240 1.00 81.00 207 ALA A O 1
ATOM 1614 N N . VAL A 1 208 ? -6.978 7.875 17.642 1.00 83.19 208 VAL A N 1
ATOM 1615 C CA . VAL A 1 208 ? -7.890 6.887 18.239 1.00 83.19 208 VAL A CA 1
ATOM 1616 C C . VAL A 1 208 ? -8.181 7.180 19.710 1.00 83.19 208 VAL A C 1
ATOM 1618 O O . VAL A 1 208 ? -9.208 6.771 20.246 1.00 83.19 208 VAL A O 1
ATOM 1621 N N . LEU A 1 209 ? -7.289 7.937 20.354 1.00 83.88 209 LEU A N 1
ATOM 1622 C CA . LEU A 1 209 ? -7.496 8.536 21.666 1.00 83.88 209 LEU A CA 1
ATOM 1623 C C . LEU A 1 209 ? -7.015 9.983 21.613 1.00 83.88 209 LEU A C 1
ATOM 1625 O O . LEU A 1 209 ? -5.931 10.269 21.104 1.00 83.88 209 LEU A O 1
ATOM 1629 N N . VAL A 1 210 ? -7.799 10.896 22.166 1.00 85.56 210 VAL A N 1
ATOM 1630 C CA . VAL A 1 210 ? -7.398 12.292 22.350 1.00 85.56 210 VAL A CA 1
ATOM 1631 C C . VAL A 1 210 ? -7.553 12.646 23.815 1.00 85.56 210 VAL A C 1
ATOM 1633 O O . VAL A 1 210 ? -8.617 12.419 24.377 1.00 85.56 210 VAL A O 1
ATOM 1636 N N . THR A 1 211 ? -6.517 13.193 24.437 1.00 86.50 211 THR A N 1
ATOM 1637 C CA . THR A 1 211 ? -6.585 13.706 25.809 1.00 86.50 211 THR A CA 1
ATOM 1638 C C . THR A 1 211 ? -6.651 15.221 25.772 1.00 86.50 211 THR A C 1
ATOM 1640 O O . THR A 1 211 ? -6.037 15.842 24.905 1.00 86.50 211 THR A O 1
ATOM 1643 N N . GLY A 1 212 ? -7.356 15.831 26.714 1.00 83.81 212 GLY A N 1
ATOM 1644 C CA . GLY A 1 212 ? -7.419 17.281 26.811 1.00 83.81 212 GLY A CA 1
ATOM 1645 C C . GLY A 1 212 ? -8.109 17.774 28.073 1.00 83.81 212 GLY A C 1
ATOM 1646 O O . GLY A 1 212 ? -8.696 16.991 28.827 1.00 83.81 212 GLY A O 1
ATOM 1647 N N . GLU A 1 213 ? -8.075 19.084 28.293 1.00 79.25 213 GLU A N 1
ATOM 1648 C CA . GLU A 1 213 ? -8.918 19.725 29.299 1.00 79.25 213 GLU A CA 1
ATOM 1649 C C . GLU A 1 213 ? -10.388 19.801 28.857 1.00 79.25 213 GLU A C 1
ATOM 1651 O O . GLU A 1 213 ? -10.735 20.247 27.762 1.00 79.25 213 GLU A O 1
ATOM 1656 N N . THR A 1 214 ? -11.278 19.400 29.759 1.00 70.38 214 THR A N 1
ATOM 1657 C CA . THR A 1 214 ? -12.729 19.566 29.639 1.00 70.38 214 THR A CA 1
ATOM 1658 C C . THR A 1 214 ? -13.235 20.531 30.710 1.00 70.38 214 THR A C 1
ATOM 1660 O O . THR A 1 214 ? -12.523 20.865 31.658 1.00 70.38 214 THR A O 1
ATOM 1663 N N . GLY A 1 215 ? -14.504 20.942 30.618 1.00 67.00 215 GLY A N 1
ATOM 1664 C CA . GLY A 1 215 ? -15.152 21.737 31.671 1.00 67.00 215 GLY A CA 1
ATOM 1665 C C . GLY A 1 215 ? -15.199 21.057 33.051 1.00 67.00 215 GLY A C 1
ATOM 1666 O O . GLY A 1 215 ? -15.472 21.735 34.039 1.00 67.00 215 GLY A O 1
ATOM 1667 N N . GLU A 1 216 ? -14.921 19.749 33.126 1.00 65.38 216 GLU A N 1
ATOM 1668 C CA . GLU A 1 216 ? -14.923 18.931 34.348 1.00 65.38 216 GLU A CA 1
ATOM 1669 C C . GLU A 1 216 ? -13.505 18.496 34.793 1.00 65.38 216 GLU A C 1
ATOM 1671 O O . GLU A 1 216 ? -13.370 17.830 35.818 1.00 65.38 216 GLU A O 1
ATOM 1676 N N . GLY A 1 217 ? -12.445 18.903 34.075 1.00 74.25 217 GLY A N 1
ATOM 1677 C CA . GLY A 1 217 ? -11.044 18.529 34.334 1.00 74.25 217 GLY A CA 1
ATOM 1678 C C . GLY A 1 217 ? -10.367 17.838 33.142 1.00 74.25 217 GLY A C 1
ATOM 1679 O O . GLY A 1 217 ? -10.925 17.789 32.044 1.00 74.25 217 GLY A O 1
ATOM 1680 N N . THR A 1 218 ? -9.155 17.309 33.332 1.00 80.62 218 THR A N 1
ATOM 1681 C CA . THR A 1 218 ? -8.451 16.523 32.302 1.00 80.62 218 THR A CA 1
ATOM 1682 C C . THR A 1 218 ? -9.209 15.226 32.013 1.00 80.62 218 THR A C 1
ATOM 1684 O O . THR A 1 218 ? -9.582 14.497 32.932 1.00 80.62 218 THR A O 1
ATOM 1687 N N . GLY A 1 219 ? -9.426 14.922 30.737 1.00 85.19 219 GLY A N 1
ATOM 1688 C CA . GLY A 1 219 ? -10.103 13.704 30.301 1.00 85.19 219 GLY A CA 1
ATOM 1689 C C . GLY A 1 219 ? -9.572 13.197 28.968 1.00 85.19 219 GLY A C 1
ATOM 1690 O O . GLY A 1 219 ? -8.704 13.816 28.350 1.00 85.19 219 GLY A O 1
ATOM 1691 N N . ALA A 1 220 ? -10.110 12.068 28.520 1.00 87.44 220 ALA A N 1
ATOM 1692 C CA . ALA A 1 220 ? -9.802 11.493 27.218 1.00 87.44 220 ALA A CA 1
ATOM 1693 C C . ALA A 1 220 ? -11.076 11.188 26.422 1.00 87.44 220 ALA A C 1
ATOM 1695 O O . ALA A 1 220 ? -12.127 10.926 26.998 1.00 87.44 220 ALA A O 1
ATOM 1696 N N . ALA A 1 221 ? -10.987 11.218 25.098 1.00 88.62 221 ALA A N 1
ATOM 1697 C CA . ALA A 1 221 ? -12.042 10.808 24.184 1.00 88.62 221 ALA A CA 1
ATOM 1698 C C . ALA A 1 221 ? -11.546 9.661 23.312 1.00 88.62 221 ALA A C 1
ATOM 1700 O O . ALA A 1 221 ? -10.424 9.711 22.803 1.00 88.62 221 ALA A O 1
ATOM 1701 N N . MET A 1 222 ? -12.397 8.661 23.117 1.00 87.81 222 MET A N 1
ATOM 1702 C CA . MET A 1 222 ? -12.186 7.560 22.180 1.00 87.81 222 MET A CA 1
ATOM 1703 C C . MET A 1 222 ? -13.506 7.168 21.533 1.00 87.81 222 MET A C 1
ATOM 1705 O O . MET A 1 222 ? -14.576 7.420 22.086 1.00 87.81 222 MET A O 1
ATOM 1709 N N . LYS A 1 223 ? -13.429 6.541 20.364 1.00 85.62 223 LYS A N 1
ATOM 1710 C CA . LYS A 1 223 ? -14.594 6.005 19.667 1.00 85.62 223 LYS A CA 1
ATOM 1711 C C . LYS A 1 223 ? -14.556 4.487 19.712 1.00 85.62 223 LYS A C 1
ATOM 1713 O O . LYS A 1 223 ? -13.530 3.903 19.386 1.00 85.62 223 LYS A O 1
ATOM 1718 N N . ILE A 1 224 ? -15.653 3.863 20.119 1.00 79.69 224 ILE A N 1
ATOM 1719 C CA . ILE A 1 224 ? -15.783 2.407 20.201 1.00 79.69 224 ILE A CA 1
ATOM 1720 C C . ILE A 1 224 ? -17.086 2.018 19.517 1.00 79.69 224 ILE A C 1
ATOM 1722 O O . ILE A 1 224 ? -18.146 2.482 19.918 1.00 79.69 224 ILE A O 1
ATOM 1726 N N . SER A 1 225 ? -17.026 1.155 18.503 1.00 73.56 225 SER A N 1
ATOM 1727 C CA . SER A 1 225 ? -18.214 0.646 17.798 1.00 73.56 225 SER A CA 1
ATOM 1728 C C . SER A 1 225 ? -19.162 1.744 17.281 1.00 73.56 225 SER A C 1
ATOM 1730 O O . SER A 1 225 ? -20.385 1.612 17.327 1.00 73.56 225 SER A O 1
ATOM 1732 N N . GLY A 1 226 ? -18.601 2.842 16.773 1.00 71.25 226 GLY A N 1
ATOM 1733 C CA . GLY A 1 226 ? -19.332 4.006 16.269 1.00 71.25 226 GLY A CA 1
ATOM 1734 C C . GLY A 1 226 ? -19.735 5.029 17.334 1.00 71.25 226 GLY A C 1
ATOM 1735 O O . GLY A 1 226 ? -20.126 6.140 16.978 1.00 71.25 226 GLY A O 1
ATOM 1736 N N . ASP A 1 227 ? -19.596 4.685 18.611 1.00 82.56 227 ASP A N 1
ATOM 1737 C CA . ASP A 1 227 ? -20.036 5.474 19.752 1.00 82.56 227 ASP A CA 1
ATOM 1738 C C . ASP A 1 227 ? -18.867 6.270 20.361 1.00 82.56 227 ASP A C 1
ATOM 1740 O O . ASP A 1 227 ? -17.797 5.727 20.646 1.00 82.56 227 ASP A O 1
ATOM 1744 N N . LEU A 1 228 ? -19.060 7.577 20.563 1.00 86.12 228 LEU A N 1
ATOM 1745 C CA . LEU A 1 228 ? -18.048 8.464 21.143 1.00 86.12 228 LEU A CA 1
ATOM 1746 C C . LEU A 1 228 ? -18.126 8.426 22.673 1.00 86.12 228 LEU A C 1
ATOM 1748 O O . LEU A 1 228 ? -19.159 8.766 23.248 1.00 86.12 228 LEU A O 1
ATOM 1752 N N . VAL A 1 229 ? -17.030 8.049 23.329 1.00 87.19 229 VAL A N 1
ATOM 1753 C CA . VAL A 1 229 ? -16.950 7.825 24.779 1.00 87.19 229 VAL A CA 1
ATOM 1754 C C . VAL A 1 229 ? -15.948 8.790 25.412 1.00 87.19 229 VAL A C 1
ATOM 1756 O O . VAL A 1 229 ? -14.851 8.998 24.886 1.00 87.19 229 VAL A O 1
ATOM 1759 N N . ARG A 1 230 ? -16.314 9.365 26.566 1.00 89.12 230 ARG A N 1
ATOM 1760 C CA . ARG A 1 230 ? -15.463 10.265 27.360 1.00 89.12 230 ARG A CA 1
ATOM 1761 C C . ARG A 1 230 ? -14.952 9.550 28.610 1.00 89.12 230 ARG A C 1
ATOM 1763 O O . ARG A 1 230 ? -15.740 9.169 29.462 1.00 89.12 230 ARG A O 1
ATOM 1770 N N . LEU A 1 231 ? -13.639 9.441 28.756 1.00 87.62 231 LEU A N 1
ATOM 1771 C CA . LEU A 1 231 ? -12.981 8.882 29.934 1.00 87.62 231 LEU A CA 1
ATOM 1772 C C . LEU A 1 231 ? -12.518 9.986 30.890 1.00 87.62 231 LEU A C 1
ATOM 1774 O O . LEU A 1 231 ? -12.009 11.024 30.456 1.00 87.62 231 LEU A O 1
ATOM 1778 N N . ASP A 1 232 ? -12.650 9.737 32.190 1.00 88.25 232 ASP A N 1
ATOM 1779 C CA . ASP A 1 232 ? -12.158 10.621 33.246 1.00 88.25 232 ASP A CA 1
ATOM 1780 C C . ASP A 1 232 ? -10.715 10.253 33.620 1.00 88.25 232 ASP A C 1
ATOM 1782 O O . ASP A 1 232 ? -10.362 9.071 33.676 1.00 88.25 232 ASP A O 1
ATOM 1786 N N . ALA A 1 233 ? -9.866 11.248 33.892 1.00 86.38 233 ALA A N 1
ATOM 1787 C CA . ALA A 1 233 ? -8.498 10.998 34.340 1.00 86.38 233 ALA A CA 1
ATOM 1788 C C . ALA A 1 233 ? -8.467 10.378 35.751 1.00 86.38 233 ALA A C 1
ATOM 1790 O O . ALA A 1 233 ? -9.048 10.907 36.697 1.00 86.38 233 ALA A O 1
ATOM 1791 N N . GLN A 1 234 ? -7.736 9.272 35.894 1.00 81.81 234 GLN A N 1
ATOM 1792 C CA . GLN A 1 234 ? -7.422 8.608 37.169 1.00 81.81 234 GLN A CA 1
ATOM 1793 C C . GLN A 1 234 ? -5.973 8.874 37.620 1.00 81.81 234 GLN A C 1
ATOM 1795 O O . GLN A 1 234 ? -5.583 8.530 38.736 1.00 81.81 234 GLN A O 1
ATOM 1800 N N . GLY A 1 235 ? -5.168 9.485 36.750 1.00 79.06 235 GLY A N 1
ATOM 1801 C CA . GLY A 1 235 ? -3.770 9.858 36.949 1.00 79.06 235 GLY A CA 1
ATOM 1802 C C . GLY A 1 235 ? -3.238 10.564 35.699 1.00 79.06 235 GLY A C 1
ATOM 1803 O O . GLY A 1 235 ? -4.016 10.887 34.806 1.00 79.06 235 GLY A O 1
ATOM 1804 N N . GLU A 1 236 ? -1.924 10.782 35.611 1.00 73.50 236 GLU A N 1
ATOM 1805 C CA . GLU A 1 236 ? -1.316 11.449 34.441 1.00 73.50 236 GLU A CA 1
ATOM 1806 C C . GLU A 1 236 ? -1.476 10.632 33.146 1.00 73.50 236 GLU A C 1
ATOM 1808 O O . GLU A 1 236 ? -1.722 11.203 32.088 1.00 73.50 236 GLU A O 1
ATOM 1813 N N . ASN A 1 237 ? -1.418 9.298 33.246 1.00 80.19 237 ASN A N 1
ATOM 1814 C CA . ASN A 1 237 ? -1.398 8.378 32.102 1.00 80.19 237 ASN A CA 1
ATOM 1815 C C . ASN A 1 237 ? -2.525 7.328 32.126 1.00 80.19 237 ASN A C 1
ATOM 1817 O O . ASN A 1 237 ? -2.478 6.360 31.371 1.00 80.19 237 ASN A O 1
ATOM 1821 N N . ALA A 1 238 ? -3.524 7.479 32.997 1.00 84.44 238 ALA A N 1
ATOM 1822 C CA . ALA A 1 238 ? -4.598 6.502 33.160 1.00 84.44 238 ALA A CA 1
ATOM 1823 C C . ALA A 1 238 ? -5.964 7.185 33.131 1.00 84.44 238 ALA A C 1
ATOM 1825 O O . ALA A 1 238 ? -6.189 8.165 33.843 1.00 84.44 238 ALA A O 1
ATOM 1826 N N . PHE A 1 239 ? -6.885 6.632 32.346 1.00 86.88 239 PHE A N 1
ATOM 1827 C CA . PHE A 1 239 ? -8.237 7.144 32.151 1.00 86.88 239 PHE A CA 1
ATOM 1828 C C . PHE A 1 239 ? -9.256 6.015 32.282 1.00 86.88 239 PHE A C 1
ATOM 1830 O O . PHE A 1 239 ? -8.999 4.889 31.851 1.00 86.88 239 PHE A O 1
ATOM 1837 N N . SER A 1 240 ? -10.424 6.291 32.857 1.00 86.62 240 SER A N 1
ATOM 1838 C CA . SER A 1 240 ? -11.495 5.298 32.941 1.00 86.62 240 SER A CA 1
ATOM 1839 C C . SER A 1 240 ? -12.888 5.915 32.979 1.00 86.62 240 SER A C 1
ATOM 1841 O O . SER A 1 240 ? -13.076 7.055 33.398 1.00 86.62 240 SER A O 1
ATOM 1843 N N . GLN A 1 241 ? -13.873 5.135 32.540 1.00 86.31 241 GLN A N 1
ATOM 1844 C CA . GLN A 1 241 ? -15.294 5.417 32.714 1.00 86.31 241 GLN A CA 1
ATOM 1845 C C . GLN A 1 241 ? -16.043 4.083 32.775 1.00 86.31 241 GLN A C 1
ATOM 1847 O O . GLN A 1 241 ? -16.022 3.292 31.831 1.00 86.31 241 GLN A O 1
ATOM 1852 N N . GLY A 1 242 ? -16.699 3.809 33.904 1.00 83.88 242 GLY A N 1
ATOM 1853 C CA . GLY A 1 242 ? -17.391 2.537 34.113 1.00 83.88 242 GLY A CA 1
ATOM 1854 C C . GLY A 1 242 ? -16.437 1.336 33.981 1.00 83.88 242 GLY A C 1
ATOM 1855 O O . GLY A 1 242 ? -15.402 1.324 34.646 1.00 83.88 242 GLY A O 1
ATOM 1856 N N . PRO A 1 243 ? -16.762 0.313 33.169 1.00 81.38 243 PRO A N 1
ATOM 1857 C CA . PRO A 1 243 ? -15.908 -0.866 33.004 1.00 81.38 243 PRO A CA 1
ATOM 1858 C C . PRO A 1 243 ? -14.701 -0.631 32.086 1.00 81.38 243 PRO A C 1
ATOM 1860 O O . PRO A 1 243 ? -13.874 -1.530 31.985 1.00 81.38 243 PRO A O 1
ATOM 1863 N N . LEU A 1 244 ? -14.627 0.502 31.381 1.00 82.19 244 LEU A N 1
ATOM 1864 C CA . LEU A 1 244 ? -13.623 0.789 30.360 1.00 82.19 244 LEU A CA 1
ATOM 1865 C C . LEU A 1 244 ? -12.447 1.563 30.965 1.00 82.19 244 LEU A C 1
ATOM 1867 O O . LEU A 1 244 ? -12.647 2.563 31.659 1.00 82.19 244 LEU A O 1
ATOM 1871 N N . SER A 1 245 ? -11.227 1.123 30.669 1.00 82.88 245 SER A N 1
ATOM 1872 C CA . SER A 1 245 ? -9.988 1.798 31.044 1.00 82.88 245 SER A CA 1
ATOM 1873 C C . SER A 1 245 ? -9.029 1.923 29.861 1.00 82.88 245 SER A C 1
ATOM 1875 O O . SER A 1 245 ? -8.977 1.068 28.975 1.00 82.88 245 SER A O 1
ATOM 1877 N N . ALA A 1 246 ? -8.265 3.010 29.866 1.00 81.38 246 ALA A N 1
ATOM 1878 C CA . ALA A 1 246 ? -7.196 3.298 28.928 1.00 81.38 246 ALA A CA 1
ATOM 1879 C C . ALA A 1 246 ? -5.952 3.729 29.711 1.00 81.38 246 ALA A C 1
ATOM 1881 O O . ALA A 1 246 ? -6.016 4.660 30.514 1.00 81.38 246 ALA A O 1
ATOM 1882 N N . GLU A 1 247 ? -4.831 3.057 29.485 1.00 82.12 247 GLU A N 1
ATOM 1883 C CA . GLU A 1 247 ? -3.555 3.346 30.135 1.00 82.12 247 GLU A CA 1
ATOM 1884 C C . GLU A 1 247 ? -2.471 3.582 29.088 1.00 82.12 247 GLU A C 1
ATOM 1886 O O . GLU A 1 247 ? -2.370 2.858 28.100 1.00 82.12 247 GLU A O 1
ATOM 1891 N N . ILE A 1 248 ? -1.661 4.607 29.314 1.00 77.81 248 ILE A N 1
ATOM 1892 C CA . ILE A 1 248 ? -0.529 4.974 28.476 1.00 77.81 248 ILE A CA 1
ATOM 1893 C C . ILE A 1 248 ? 0.738 4.489 29.181 1.00 77.81 248 ILE A C 1
ATOM 1895 O O . ILE A 1 248 ? 1.117 5.001 30.235 1.00 77.81 248 ILE A O 1
ATOM 1899 N N . VAL A 1 249 ? 1.397 3.493 28.599 1.00 74.62 249 VAL A N 1
ATOM 1900 C CA . VAL A 1 249 ? 2.577 2.842 29.166 1.00 74.62 249 VAL A CA 1
ATOM 1901 C C . VAL A 1 249 ? 3.809 3.236 28.365 1.00 74.62 249 VAL A C 1
ATOM 1903 O O . VAL A 1 249 ? 3.895 2.993 27.163 1.00 74.62 249 VAL A O 1
ATOM 1906 N N . GLU A 1 250 ? 4.789 3.845 29.027 1.00 70.50 250 GLU A N 1
ATOM 1907 C CA . GLU A 1 250 ? 6.097 4.090 28.419 1.00 70.50 250 GLU A CA 1
ATOM 1908 C C . GLU A 1 250 ? 6.839 2.764 28.217 1.00 70.50 250 GLU A C 1
ATOM 1910 O O . GLU A 1 250 ? 6.887 1.913 29.108 1.00 70.50 250 GLU A O 1
ATOM 1915 N N . THR A 1 251 ? 7.423 2.588 27.035 1.00 64.44 251 THR A N 1
ATOM 1916 C CA . THR A 1 251 ? 8.207 1.398 26.677 1.00 64.44 251 THR A CA 1
ATOM 1917 C C . THR A 1 251 ? 9.658 1.785 26.398 1.00 64.44 251 THR A C 1
ATOM 1919 O O . THR A 1 251 ? 9.984 2.967 26.305 1.00 64.44 251 THR A O 1
ATOM 1922 N N . ASP A 1 252 ? 10.557 0.804 26.278 1.00 49.56 252 ASP A N 1
ATOM 1923 C CA . ASP A 1 252 ? 11.969 1.076 25.988 1.00 49.56 252 ASP A CA 1
ATOM 1924 C C . ASP A 1 252 ? 12.134 1.825 24.644 1.00 49.56 252 ASP A C 1
ATOM 1926 O O . ASP A 1 252 ? 11.862 1.283 23.570 1.00 49.56 252 ASP A O 1
ATOM 1930 N N . GLY A 1 253 ? 12.630 3.068 24.706 1.00 49.41 253 GLY A N 1
ATOM 1931 C CA . GLY A 1 253 ? 12.803 3.979 23.563 1.00 49.41 253 GLY A CA 1
ATOM 1932 C C . GLY A 1 253 ? 11.904 5.221 23.653 1.00 49.41 253 GLY A C 1
ATOM 1933 O O . GLY A 1 253 ? 11.358 5.517 24.705 1.00 49.41 253 GLY A O 1
ATOM 1934 N N . ASP A 1 254 ? 11.729 5.949 22.544 1.00 56.31 254 ASP A N 1
ATOM 1935 C CA . ASP A 1 254 ? 10.755 7.058 22.430 1.00 56.31 254 ASP A CA 1
ATOM 1936 C C . ASP A 1 254 ? 9.330 6.531 22.101 1.00 56.31 254 ASP A C 1
ATOM 1938 O O . ASP A 1 254 ? 8.563 7.178 21.386 1.00 56.31 254 ASP A O 1
ATOM 1942 N N . LEU A 1 255 ? 8.993 5.305 22.522 1.00 51.19 255 LEU A N 1
ATOM 1943 C CA . LEU A 1 255 ? 7.749 4.615 22.165 1.00 51.19 255 LEU A CA 1
ATOM 1944 C C . LEU A 1 255 ? 6.824 4.508 23.380 1.00 51.19 255 LEU A C 1
ATOM 1946 O O . LEU A 1 255 ? 7.251 4.231 24.502 1.00 51.19 255 LEU A O 1
ATOM 1950 N N . THR A 1 256 ? 5.531 4.685 23.139 1.00 62.12 256 THR A N 1
ATOM 1951 C CA . THR A 1 256 ? 4.494 4.624 24.168 1.00 62.12 256 THR A CA 1
ATOM 1952 C C . THR A 1 256 ? 3.379 3.718 23.681 1.00 62.12 256 THR A C 1
ATOM 1954 O O . THR A 1 256 ? 2.921 3.879 22.546 1.00 62.12 256 THR A O 1
ATOM 1957 N N . ASP A 1 257 ? 2.958 2.794 24.533 1.00 63.78 257 ASP A N 1
ATOM 1958 C CA . ASP A 1 257 ? 1.861 1.878 24.270 1.00 63.78 257 ASP A CA 1
ATOM 1959 C C . ASP A 1 257 ? 0.570 2.432 24.871 1.00 63.78 257 ASP A C 1
ATOM 1961 O O . ASP A 1 257 ? 0.543 2.858 26.024 1.00 63.78 257 ASP A O 1
ATOM 1965 N N . LEU A 1 258 ? -0.519 2.407 24.107 1.00 72.19 258 LEU A N 1
ATOM 1966 C CA . LEU A 1 258 ? -1.860 2.621 24.644 1.00 72.19 258 LEU A CA 1
ATOM 1967 C C . LEU A 1 258 ? -2.525 1.261 24.860 1.00 72.19 258 LEU A C 1
ATOM 1969 O O . LEU A 1 258 ? -2.749 0.510 23.906 1.00 72.19 258 LEU A O 1
ATOM 1973 N N . ILE A 1 259 ? -2.850 0.974 26.118 1.00 72.31 259 ILE A N 1
ATOM 1974 C CA . ILE A 1 259 ? -3.541 -0.231 26.560 1.00 72.31 259 ILE A CA 1
ATOM 1975 C C . ILE A 1 259 ? -4.993 0.116 26.851 1.00 72.31 259 ILE A C 1
ATOM 1977 O O . ILE A 1 259 ? -5.284 0.825 27.810 1.00 72.31 259 ILE A O 1
ATOM 1981 N N . VAL A 1 260 ? -5.916 -0.420 26.056 1.00 74.12 260 VAL A N 1
ATOM 1982 C CA . VAL A 1 260 ? -7.360 -0.298 26.309 1.00 74.12 260 VAL A CA 1
ATOM 1983 C C . VAL A 1 260 ? -7.887 -1.635 26.807 1.00 74.12 260 VAL A C 1
ATOM 1985 O O . VAL A 1 260 ? -7.520 -2.688 26.286 1.00 74.12 260 VAL A O 1
ATOM 1988 N N . SER A 1 261 ? -8.693 -1.613 27.865 1.00 74.25 261 SER A N 1
ATOM 1989 C CA . SER A 1 261 ? -9.275 -2.806 28.485 1.00 74.25 261 SER A CA 1
ATOM 1990 C C . SER A 1 261 ? -10.690 -2.517 28.976 1.00 74.25 261 SER A C 1
ATOM 1992 O O . SER A 1 261 ? -10.989 -1.400 29.384 1.00 74.25 261 SER A O 1
ATOM 1994 N N . ALA A 1 262 ? -11.555 -3.535 29.002 1.00 74.50 262 ALA A N 1
ATOM 1995 C CA . ALA A 1 262 ? -12.778 -3.474 29.798 1.00 74.50 262 ALA A CA 1
ATOM 1996 C C . ALA A 1 262 ? -12.911 -4.670 30.731 1.00 74.50 262 ALA A C 1
ATOM 1998 O O . ALA A 1 262 ? -12.680 -5.823 30.341 1.00 74.50 262 ALA A O 1
ATOM 1999 N N . GLU A 1 263 ? -13.320 -4.393 31.966 1.00 61.50 263 GLU A N 1
ATOM 2000 C CA . GLU A 1 263 ? -13.678 -5.426 32.928 1.00 61.50 263 GLU A CA 1
ATOM 2001 C C . GLU A 1 263 ? -14.989 -6.121 32.520 1.00 61.50 263 GLU A C 1
ATOM 2003 O O . GLU A 1 263 ? -15.905 -5.493 31.978 1.00 61.50 263 GLU A O 1
ATOM 2008 N N . PRO A 1 264 ? -15.122 -7.440 32.750 1.00 44.69 264 PRO A N 1
ATOM 2009 C CA . PRO A 1 264 ? -16.358 -8.139 32.450 1.00 44.69 264 PRO A CA 1
ATOM 2010 C C . PRO A 1 264 ? -17.492 -7.601 33.324 1.00 44.69 264 PRO A C 1
ATOM 2012 O O . PRO A 1 264 ? -17.448 -7.670 34.551 1.00 44.69 264 PRO A O 1
ATOM 2015 N N . THR A 1 265 ? -18.571 -7.155 32.683 1.00 36.09 265 THR A N 1
ATOM 2016 C CA . THR A 1 265 ? -19.843 -6.908 33.359 1.00 36.09 265 THR A CA 1
ATOM 2017 C C . THR A 1 265 ? -20.315 -8.235 33.951 1.00 36.09 265 THR A C 1
ATOM 2019 O O . THR A 1 265 ? -20.760 -9.127 33.221 1.00 36.09 265 THR A O 1
ATOM 2022 N N . THR A 1 266 ? -20.193 -8.420 35.262 1.00 26.98 266 THR A N 1
ATOM 2023 C CA . THR A 1 266 ? -20.756 -9.586 35.945 1.00 26.98 266 THR A CA 1
ATOM 2024 C C . THR A 1 266 ? -22.277 -9.526 35.804 1.00 26.98 266 THR A C 1
ATOM 2026 O O . THR A 1 266 ? -22.958 -8.825 36.545 1.00 26.98 266 THR A O 1
ATOM 2029 N N . LYS A 1 267 ? -22.849 -10.266 34.845 1.00 26.67 267 LYS A N 1
ATOM 2030 C CA . LYS A 1 267 ? -24.268 -10.635 34.911 1.00 26.67 267 LYS A CA 1
ATOM 2031 C C . LYS A 1 267 ? -24.409 -11.693 36.011 1.00 26.67 267 LYS A C 1
ATOM 2033 O O . LYS A 1 267 ? -23.831 -12.773 35.865 1.00 26.67 267 LYS A O 1
ATOM 2038 N N . PRO A 1 268 ? -25.175 -11.459 37.091 1.00 28.36 268 PRO A N 1
ATOM 2039 C CA . PRO A 1 268 ? -25.527 -12.537 37.997 1.00 28.36 268 PRO A CA 1
ATOM 2040 C C . PRO A 1 268 ? -26.530 -13.440 37.268 1.00 28.36 268 PRO A C 1
ATOM 2042 O O . PRO A 1 268 ? -27.689 -13.068 37.104 1.00 28.36 268 PRO A O 1
ATOM 2045 N N . GLY A 1 269 ? -26.088 -14.613 36.795 1.00 31.22 269 GLY A N 1
ATOM 2046 C CA . GLY A 1 269 ? -27.022 -15.693 36.447 1.00 31.22 269 GLY A CA 1
ATOM 2047 C C . GLY A 1 269 ? -26.813 -16.524 35.178 1.00 31.22 269 GLY A C 1
ATOM 2048 O O . GLY A 1 269 ? -27.762 -17.195 34.791 1.00 31.22 269 GLY A O 1
ATOM 2049 N N . SER A 1 270 ? -25.642 -16.576 34.535 1.00 25.45 270 SER A N 1
ATOM 2050 C CA . SER A 1 270 ? -25.410 -17.590 33.484 1.00 25.45 270 SER A CA 1
ATOM 2051 C C . SER A 1 270 ? -24.156 -18.414 33.750 1.00 25.45 270 SER A C 1
ATOM 2053 O O . SER A 1 270 ? -23.081 -18.148 33.218 1.00 25.45 270 SER A O 1
ATOM 2055 N N . VAL A 1 271 ? -24.321 -19.447 34.577 1.00 27.84 271 VAL A N 1
ATOM 2056 C CA . VAL A 1 271 ? -23.405 -20.589 34.618 1.00 27.84 271 VAL A CA 1
ATOM 2057 C C . VAL A 1 271 ? -23.544 -21.317 33.282 1.00 27.84 271 VAL A C 1
ATOM 2059 O O . VAL A 1 271 ? -24.491 -22.075 33.079 1.00 27.84 271 VAL A O 1
ATOM 2062 N N . VAL A 1 272 ? -22.622 -21.074 32.352 1.00 28.48 272 VAL A N 1
ATOM 2063 C CA . VAL A 1 272 ? -22.435 -21.975 31.211 1.00 28.48 272 VAL A CA 1
ATOM 2064 C C . VAL A 1 272 ? -21.574 -23.127 31.715 1.00 28.48 272 VAL A C 1
ATOM 2066 O O . VAL A 1 272 ? -20.353 -23.035 31.785 1.00 28.48 272 VAL A O 1
ATOM 2069 N N . ASN A 1 273 ? -22.240 -24.202 32.135 1.00 27.89 273 ASN A N 1
ATOM 2070 C CA . ASN A 1 273 ? -21.602 -25.498 32.327 1.00 27.89 273 ASN A CA 1
ATOM 2071 C C . ASN A 1 273 ? -21.179 -26.028 30.952 1.00 27.89 273 ASN A C 1
ATOM 2073 O O . ASN A 1 273 ? -22.012 -26.546 30.209 1.00 27.89 273 ASN A O 1
ATOM 2077 N N . SER A 1 274 ? -19.894 -25.923 30.630 1.00 27.53 274 SER A N 1
ATOM 2078 C CA . SER A 1 274 ? -19.282 -26.762 29.599 1.00 27.53 274 SER A CA 1
ATOM 2079 C C . SER A 1 274 ? -18.820 -28.075 30.244 1.00 27.53 274 SER A C 1
ATOM 2081 O O . SER A 1 274 ? -18.237 -28.036 31.331 1.00 27.53 274 SER A O 1
ATOM 2083 N N . PRO A 1 275 ? -19.096 -29.242 29.633 1.00 25.34 275 PRO A N 1
ATOM 2084 C CA . PRO A 1 275 ? -18.725 -30.531 30.201 1.00 25.34 275 PRO A CA 1
ATOM 2085 C C . PRO A 1 275 ? -17.201 -30.685 30.223 1.00 25.34 275 PRO A C 1
ATOM 2087 O O . PRO A 1 275 ? -16.509 -30.339 29.266 1.00 25.34 275 PRO A O 1
ATOM 2090 N N . ALA A 1 276 ? -16.701 -31.196 31.345 1.00 23.77 276 ALA A N 1
ATOM 2091 C CA . ALA A 1 276 ? -15.292 -31.473 31.578 1.00 23.77 276 ALA A CA 1
ATOM 2092 C C . ALA A 1 276 ? -14.742 -32.504 30.574 1.00 23.77 276 ALA A C 1
ATOM 2094 O O . ALA A 1 276 ? -15.392 -33.531 30.367 1.00 23.77 276 ALA A O 1
ATOM 2095 N N . PRO A 1 277 ? -13.538 -32.302 30.012 1.00 25.73 277 PRO A N 1
ATOM 2096 C CA . PRO A 1 277 ? -12.690 -33.408 29.618 1.00 25.73 277 PRO A CA 1
ATOM 2097 C C . PRO A 1 277 ? -11.937 -33.934 30.847 1.00 25.73 277 PRO A C 1
ATOM 2099 O O . PRO A 1 277 ? -11.623 -33.198 31.787 1.00 25.73 277 PRO A O 1
ATOM 2102 N N . ASP A 1 278 ? -11.725 -35.242 30.838 1.00 24.64 278 ASP A N 1
ATOM 2103 C CA . ASP A 1 278 ? -11.217 -36.037 31.942 1.00 24.64 278 ASP A CA 1
ATOM 2104 C C . ASP A 1 278 ? -9.861 -35.576 32.493 1.00 24.64 278 ASP A C 1
ATOM 2106 O O . ASP A 1 278 ? -9.011 -34.999 31.816 1.00 24.64 278 ASP A O 1
ATOM 2110 N N . LYS A 1 279 ? -9.702 -35.858 33.785 1.00 27.64 279 LYS A N 1
ATOM 2111 C CA . LYS A 1 279 ? -8.521 -35.614 34.606 1.00 27.64 279 LYS A CA 1
ATOM 2112 C C . LYS A 1 279 ? -7.305 -36.357 34.048 1.00 27.64 279 LYS A C 1
ATOM 2114 O O . LYS A 1 279 ? -7.366 -37.576 33.974 1.00 27.64 279 LYS A O 1
ATOM 2119 N N . GLU A 1 280 ? -6.194 -35.653 33.839 1.00 25.33 280 GLU A N 1
ATOM 2120 C CA . GLU A 1 280 ? -4.884 -36.036 34.389 1.00 25.33 280 GLU A CA 1
ATOM 2121 C C . GLU A 1 280 ? -3.853 -34.891 34.268 1.00 25.33 280 GLU A C 1
ATOM 2123 O O . GLU A 1 280 ? -3.686 -34.280 33.220 1.00 25.33 280 GLU A O 1
ATOM 2128 N N . GLU A 1 281 ? -3.219 -34.617 35.414 1.00 25.84 281 GLU A N 1
ATOM 2129 C CA . GLU A 1 281 ? -1.969 -33.882 35.684 1.00 25.84 281 GLU A CA 1
ATOM 2130 C C . GLU A 1 281 ? -1.842 -32.375 35.369 1.00 25.84 281 GLU A C 1
ATOM 2132 O O . GLU A 1 281 ? -1.504 -31.926 34.277 1.00 25.84 281 GLU A O 1
ATOM 2137 N N . SER A 1 282 ? -1.983 -31.584 36.441 1.00 23.59 282 SER A N 1
ATOM 2138 C CA . SER A 1 282 ? -1.473 -30.221 36.569 1.00 23.59 282 SER A CA 1
ATOM 2139 C C . SER A 1 282 ? -0.039 -30.225 37.107 1.00 23.59 282 SER A C 1
ATOM 2141 O O . SER A 1 282 ? 0.218 -30.846 38.133 1.00 23.59 282 SER A O 1
ATOM 2143 N N . ILE A 1 283 ? 0.869 -29.454 36.497 1.00 21.89 283 ILE A N 1
ATOM 2144 C CA . ILE A 1 283 ? 2.049 -28.891 37.177 1.00 21.89 283 ILE A CA 1
ATOM 2145 C C . ILE A 1 283 ? 2.382 -27.537 36.531 1.00 21.89 283 ILE A C 1
ATOM 2147 O O . ILE A 1 283 ? 2.926 -27.503 35.434 1.00 21.89 283 ILE A O 1
ATOM 2151 N N . CYS A 1 284 ? 2.018 -26.441 37.209 1.00 20.66 284 CYS A N 1
ATOM 2152 C CA . CYS A 1 284 ? 2.822 -25.220 37.422 1.00 20.66 284 CYS A CA 1
ATOM 2153 C C . CYS A 1 284 ? 1.950 -24.114 38.065 1.00 20.66 284 CYS A C 1
ATOM 2155 O O . CYS A 1 284 ? 0.909 -23.764 37.508 1.00 20.66 284 CYS A O 1
ATOM 2157 N N . PRO A 1 285 ? 2.341 -23.543 39.224 1.00 25.45 285 PRO A N 1
ATOM 2158 C CA . PRO A 1 285 ? 1.667 -22.396 39.820 1.00 25.45 285 PRO A CA 1
ATOM 2159 C C . PRO A 1 285 ? 2.222 -21.097 39.218 1.00 25.45 285 PRO A C 1
ATOM 2161 O O . PRO A 1 285 ? 3.435 -20.910 39.163 1.00 25.45 285 PRO A O 1
ATOM 2164 N N . GLY A 1 286 ? 1.337 -20.193 38.795 1.00 24.19 286 GLY A N 1
ATOM 2165 C CA . GLY A 1 286 ? 1.722 -18.852 38.341 1.00 24.19 286 GLY A CA 1
ATOM 2166 C C . GLY A 1 286 ? 1.091 -18.427 37.020 1.00 24.19 286 GLY A C 1
ATOM 2167 O O . GLY A 1 286 ? 1.793 -18.013 36.107 1.00 24.19 286 GLY A O 1
ATOM 2168 N N . THR A 1 287 ? -0.232 -18.506 36.897 1.00 21.44 287 THR A N 1
ATOM 2169 C CA . THR A 1 287 ? -0.954 -17.801 35.833 1.00 21.44 287 THR A CA 1
ATOM 2170 C C . THR A 1 287 ? -1.129 -16.342 36.246 1.00 21.44 287 THR A C 1
ATOM 2172 O O . THR A 1 287 ? -2.077 -16.011 36.956 1.00 21.44 287 THR A O 1
ATOM 2175 N N . GLN A 1 288 ? -0.236 -15.456 35.797 1.00 21.98 288 GLN A N 1
ATOM 2176 C CA . GLN A 1 288 ? -0.675 -14.093 35.503 1.00 21.98 288 GLN A CA 1
ATOM 2177 C C . GLN A 1 288 ? -1.603 -14.205 34.296 1.00 21.98 288 GLN A C 1
ATOM 2179 O O . GLN A 1 288 ? -1.170 -14.418 33.165 1.00 21.98 288 GLN A O 1
ATOM 2184 N N . THR A 1 289 ? -2.902 -14.166 34.561 1.00 23.02 289 THR A N 1
ATOM 2185 C CA . THR A 1 289 ? -3.925 -14.019 33.535 1.00 23.02 289 TH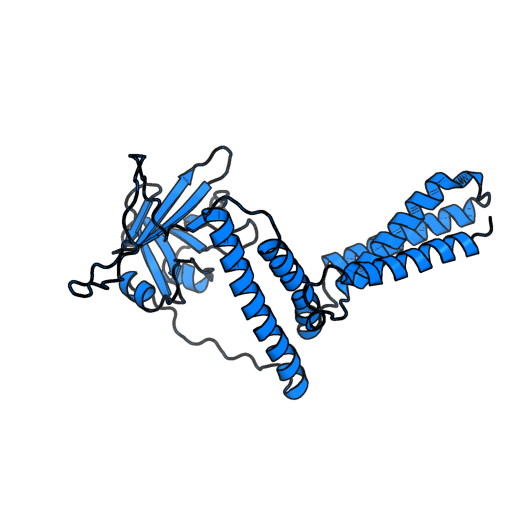R A CA 1
ATOM 2186 C C . THR A 1 289 ? -3.759 -12.637 32.916 1.00 23.02 289 THR A C 1
ATOM 2188 O O . THR A 1 289 ? -4.231 -11.651 33.475 1.00 23.02 289 THR A O 1
ATOM 2191 N N . VAL A 1 290 ? -3.069 -12.553 31.779 1.00 27.81 290 VAL A N 1
ATOM 2192 C CA . VAL A 1 290 ? -3.219 -11.403 30.883 1.00 27.81 290 VAL A CA 1
ATOM 2193 C C . VAL A 1 290 ? -4.679 -11.416 30.435 1.00 27.81 290 VAL A C 1
ATOM 2195 O O . VAL A 1 290 ? -5.159 -12.428 29.921 1.00 27.81 290 VAL A O 1
ATOM 2198 N N . ASN A 1 291 ? -5.405 -10.338 30.728 1.00 33.53 291 ASN A N 1
ATOM 2199 C CA . ASN A 1 291 ? -6.815 -10.206 30.387 1.00 33.53 291 ASN A CA 1
ATOM 2200 C C . ASN A 1 291 ? -6.969 -10.369 28.858 1.00 33.53 291 ASN A C 1
ATOM 2202 O O . ASN A 1 291 ? -6.326 -9.633 28.110 1.00 33.53 291 ASN A O 1
ATOM 2206 N N . PRO A 1 292 ? -7.789 -11.310 28.355 1.00 32.94 292 PRO A N 1
ATOM 2207 C CA . PRO A 1 292 ? -7.927 -11.571 26.917 1.00 32.94 292 PRO A CA 1
ATOM 2208 C C . PRO A 1 292 ? -8.550 -10.414 26.106 1.00 32.94 292 PRO A C 1
ATOM 2210 O O . PRO A 1 292 ? -8.752 -10.569 24.905 1.00 32.94 292 PRO A O 1
ATOM 2213 N N . ARG A 1 293 ? -8.858 -9.272 26.740 1.00 38.78 293 ARG A N 1
ATOM 2214 C CA . ARG A 1 293 ? -9.472 -8.075 26.137 1.00 38.78 293 ARG A CA 1
ATOM 2215 C C . ARG A 1 293 ? -8.549 -6.855 26.043 1.00 38.78 293 ARG A C 1
ATOM 2217 O O . ARG A 1 293 ? -9.039 -5.759 25.800 1.00 38.78 293 ARG A O 1
ATOM 2224 N N . SER A 1 294 ? -7.250 -7.020 26.262 1.00 32.94 294 SER A N 1
ATOM 2225 C CA . SER A 1 294 ? -6.294 -5.912 26.192 1.00 32.94 294 SER A CA 1
ATOM 2226 C C . SER A 1 294 ? -5.762 -5.729 24.765 1.00 32.94 294 SER A C 1
ATOM 2228 O O . SER A 1 294 ? -5.231 -6.675 24.179 1.00 32.94 294 SER A O 1
ATOM 2230 N N . PHE A 1 295 ? -5.894 -4.520 24.214 1.00 41.56 295 PHE A N 1
ATOM 2231 C CA . PHE A 1 295 ? -5.270 -4.102 22.949 1.00 41.56 295 PHE A CA 1
ATOM 2232 C C . PHE A 1 295 ? -4.001 -3.282 23.237 1.00 41.56 295 PHE A C 1
ATOM 2234 O O . PHE A 1 295 ? -3.985 -2.552 24.220 1.00 41.56 295 PHE A O 1
ATOM 2241 N N . ILE A 1 296 ? -2.957 -3.389 22.402 1.00 35.75 296 ILE A N 1
ATOM 2242 C CA . ILE A 1 296 ? -1.722 -2.582 22.489 1.00 35.75 296 ILE A CA 1
ATOM 2243 C C . ILE A 1 296 ? -1.590 -1.754 21.202 1.00 35.75 296 ILE A C 1
ATOM 2245 O O . ILE A 1 296 ? -1.399 -2.323 20.126 1.00 35.75 296 ILE A O 1
ATOM 2249 N N . ALA A 1 297 ? -1.695 -0.426 21.301 1.00 36.38 297 ALA A N 1
ATOM 2250 C CA . ALA A 1 297 ? -1.467 0.513 20.194 1.00 36.38 297 ALA A CA 1
ATOM 2251 C C . ALA A 1 297 ? -0.095 1.200 20.314 1.00 36.38 297 ALA A C 1
ATOM 2253 O O . ALA A 1 297 ? 0.288 1.549 21.423 1.00 36.38 297 ALA A O 1
ATOM 2254 N N . TRP A 1 298 ? 0.605 1.442 19.197 1.00 26.89 298 TRP A N 1
ATOM 2255 C CA . TRP A 1 298 ? 1.996 1.930 19.177 1.00 26.89 298 TRP A CA 1
ATOM 2256 C C . TRP A 1 298 ? 2.150 3.434 18.842 1.00 26.89 298 TRP A C 1
ATOM 2258 O O . TRP A 1 298 ? 1.667 3.886 17.811 1.00 26.89 298 TRP A O 1
ATOM 2268 N N . SER A 1 299 ? 2.971 4.117 19.658 1.00 34.06 299 SER A N 1
ATOM 2269 C CA . SER A 1 299 ? 3.777 5.353 19.481 1.00 34.06 299 SER A CA 1
ATOM 2270 C C . SER A 1 299 ? 3.133 6.710 19.138 1.00 34.06 299 SER A C 1
ATOM 2272 O O . SER A 1 299 ? 2.568 6.936 18.071 1.00 34.06 299 SER A O 1
ATOM 2274 N N . CYS A 1 300 ? 3.429 7.674 20.026 1.00 33.31 300 CYS A N 1
ATOM 2275 C CA . CYS A 1 300 ? 3.224 9.118 19.917 1.00 33.31 300 CYS A CA 1
ATOM 2276 C C . CYS A 1 300 ? 4.551 9.887 19.770 1.00 33.31 300 CYS A C 1
ATOM 2278 O O . CYS A 1 300 ? 5.557 9.547 20.387 1.00 33.31 300 CYS A O 1
ATOM 2280 N N . ARG A 1 301 ? 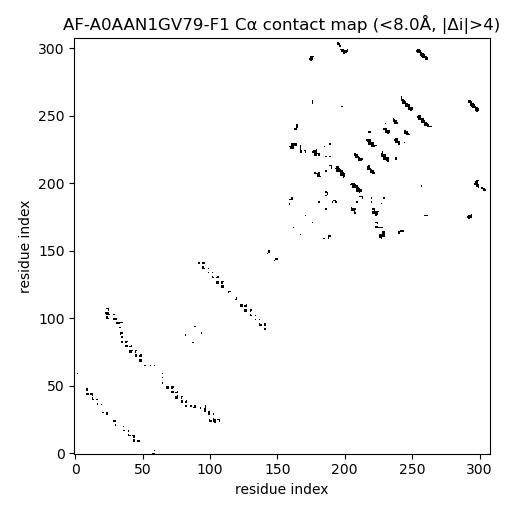4.497 11.044 19.099 1.00 30.80 301 ARG A N 1
ATOM 2281 C CA . ARG A 1 301 ? 5.271 12.235 19.485 1.00 30.80 301 ARG A CA 1
ATOM 2282 C C . ARG A 1 301 ? 4.260 13.246 20.015 1.00 30.80 301 ARG A C 1
ATOM 2284 O O . ARG A 1 301 ? 3.338 13.595 19.286 1.00 30.80 301 ARG A O 1
ATOM 2291 N N . ALA A 1 302 ? 4.441 13.729 21.244 1.00 28.97 302 ALA A N 1
ATOM 2292 C CA . ALA A 1 302 ? 3.668 14.853 21.765 1.00 28.97 302 ALA A CA 1
ATOM 2293 C C . ALA A 1 302 ? 3.842 16.057 20.820 1.00 28.97 302 ALA A C 1
ATOM 2295 O O . ALA A 1 302 ? 4.910 16.672 20.769 1.00 28.97 302 ALA A O 1
ATOM 2296 N N . MET A 1 303 ? 2.831 16.353 20.004 1.00 29.30 303 MET A N 1
ATOM 2297 C CA . MET A 1 303 ? 2.781 17.602 19.257 1.00 29.30 303 MET A CA 1
ATOM 2298 C C . MET A 1 303 ? 2.259 18.649 20.228 1.00 29.30 303 ME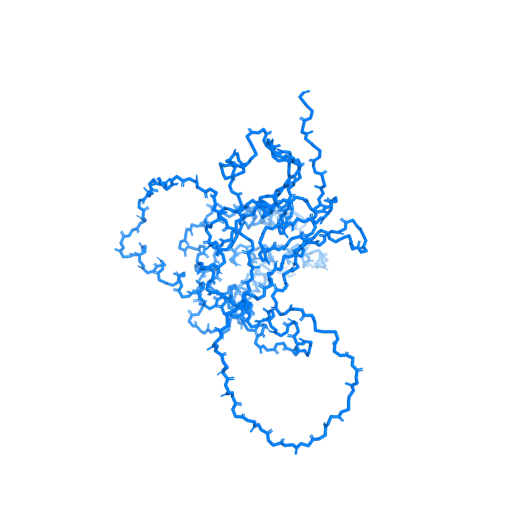T A C 1
ATOM 2300 O O . MET A 1 303 ? 1.061 18.737 20.467 1.00 29.30 303 MET A O 1
ATOM 2304 N N . SER A 1 304 ? 3.170 19.422 20.816 1.00 26.39 304 SER A N 1
ATOM 2305 C CA . SER A 1 304 ? 2.803 20.668 21.476 1.00 26.39 304 SER A CA 1
ATOM 2306 C C . SER A 1 304 ? 2.004 21.525 20.494 1.00 26.39 304 SER A C 1
ATOM 2308 O O . SER A 1 304 ? 2.372 21.638 19.320 1.00 26.39 304 SER A O 1
ATOM 2310 N N . ALA A 1 305 ? 0.894 22.088 20.980 1.00 25.53 305 ALA A N 1
ATOM 2311 C CA . ALA A 1 305 ? 0.014 22.958 20.213 1.00 25.53 305 ALA A CA 1
ATOM 2312 C C . ALA A 1 305 ? 0.825 23.973 19.384 1.00 25.53 305 ALA A C 1
ATOM 2314 O O . ALA A 1 305 ? 1.821 24.509 19.889 1.00 25.53 305 ALA A O 1
ATOM 2315 N N . PRO A 1 306 ? 0.434 24.263 18.129 1.00 24.67 306 PRO A N 1
ATOM 2316 C CA . PRO A 1 306 ? 1.067 25.334 17.382 1.00 24.67 306 PRO A CA 1
ATOM 2317 C C . PRO A 1 306 ? 0.876 26.633 18.168 1.00 24.67 306 PRO A C 1
ATOM 2319 O O . PRO A 1 306 ? -0.242 27.107 18.361 1.00 24.67 306 PRO A O 1
ATOM 2322 N N . THR A 1 307 ? 1.980 27.195 18.655 1.00 28.12 307 THR A N 1
ATOM 2323 C CA . THR A 1 307 ? 2.010 28.570 19.145 1.00 28.12 307 THR A CA 1
ATOM 2324 C C . THR A 1 307 ? 1.558 29.481 18.008 1.00 28.12 307 THR A C 1
ATOM 2326 O O . THR A 1 307 ? 2.149 29.427 16.927 1.00 28.12 307 THR A O 1
ATOM 2329 N N . VAL A 1 308 ? 0.504 30.259 18.267 1.00 33.91 308 VAL A N 1
ATOM 2330 C CA . VAL A 1 308 ? -0.021 31.330 17.402 1.00 33.91 308 VAL A CA 1
ATOM 2331 C C . VAL A 1 308 ? 1.089 32.270 16.941 1.00 33.91 308 VAL A C 1
ATOM 2333 O O . VAL A 1 308 ? 1.939 32.629 17.789 1.00 33.91 308 VAL A O 1
#

Secondary structure (DSSP, 8-state):
--HHHHHHHHHHHHHHHHHHGGGG-SSGGG----HHHHHHHHHHHHHHHHHHHHHTGGG---HHHHHHHHHHHHHHHHHHHHHHHH-TT--HHHHHHHHHHHHHHHHHHHHHS---SHHHHHHHHHHHHHHHHHHHHHHHHHHHHHHH-PPPPP---PPP-EE-HHHHHHH--SSS--EEPPPHHHHHHH-TT--SEEEESSTTSPEEEEEEEETTEEEEEEEETTEEEEEEESSSSEEEETTEEEEEEE-SSS-EEEEEEE-----TT----PPPPPP------------TT-EEEE----------

InterPro domains:
  IPR005183 Domain of unknown function DUF305, CopM-like [PF03713] (92-153)
  IPR012347 Ferritin-like [G3DSA:1.20.1260.10] (87-223)

Organism: NCBI:txid1580596

Solvent-accessible surface area (backbone atoms only — not comparable to full-atom values): 17739 Å² total; per-residue (Å²): 106,64,68,68,58,55,52,50,51,41,51,51,51,28,54,51,52,48,56,55,67,57,70,65,39,64,46,81,92,37,74,50,79,37,69,59,57,51,32,50,27,50,26,51,30,23,50,47,49,44,54,54,48,67,80,43,44,91,57,51,80,53,61,69,61,51,50,50,49,46,53,51,26,52,50,49,26,54,54,25,50,50,49,57,74,60,46,85,83,58,47,74,62,48,44,42,34,40,43,36,30,51,43,28,33,52,36,44,46,50,70,69,54,94,67,81,55,69,69,60,41,51,53,30,52,51,51,37,54,53,40,55,51,50,40,54,50,40,55,48,49,49,50,46,40,70,76,72,44,82,83,77,87,73,83,86,75,75,78,91,59,81,46,56,48,70,60,32,60,69,64,46,88,58,88,60,66,65,67,34,73,52,50,71,69,60,45,38,72,69,16,80,88,51,60,61,40,63,37,22,72,40,97,88,47,58,32,28,36,34,31,25,67,40,101,90,43,59,29,36,39,34,25,35,75,90,33,33,28,70,26,40,52,78,53,98,48,33,32,36,34,86,53,35,37,40,36,57,44,82,46,96,72,87,37,35,34,40,37,36,37,59,60,81,81,81,70,92,82,76,84,79,83,73,83,82,80,81,90,80,86,88,88,83,92,78,81,79,75,74,65,86,34,63,36,82,39,50,42,52,71,86,60,73,73,84,80,129

Nearest PDB structures (foldseek):
  3b5z-assembly2_C  TM=2.167E-01  e=1.304E+00  Salmonella enterica subsp. enterica serovar Typhimurium
  7n5b-assembly1_A  TM=1.427E-01  e=4.239E+00  Arabidopsis thaliana

Sequence (308 aa):
MHYSRFFMMIGTSTVVMFVLMYLNTYLWGHIFFSETRLYMAILMGATMAVIMLAYMLSMYQNTKANIAIFGGAILVFAASLWLVRGQFTVQDRSYMRAMIPHHSIAIMTSTRAEITDPRVRGLADDIIYAQDKEIAEMRYLIADIGANGEASATPTGTPVQVVDAQQALQTEVVSKIDPEFLTEDEIAAVFPNGGDCRFAYTSDSPAVLVTGETGEGTGAAMKISGDLVRLDAQGENAFSQGPLSAEIVETDGDLTDLIVSAEPTTKPGSVVNSPAPDKEESICPGTQTVNPRSFIAWSCRAMSAPTV

Foldseek 3Di:
DDVVVLVVVLVVVLVVVLVVVLVLFQDPVLDFDAPLSNLVSQLVSLVCQQVVCVVCVVVPPPPVVSVVSVVVSVVSNVVSVCCNVVVPVQDLLNVLSVVSRVLRNLLVCLVPPPDDPVVSVVVSVVSNVVSVVSNVVSVVCNVCCVVPNDDDDDPPPDPADADAPVVLVVLDDDLEWDWDADDPNLQCVFVVPGAQFFDALDPPGHGQKGWHQGPVGTWIWTDTNNHIYIWDDPDPAWTDGAQWIWGWADDPDQKIKIKIFGDDPDDPDDDPDDDDDDDDDDDDPDDPPPPSHIDIGMDDDRDGPPDD

Mean predicted aligned error: 14.05 Å

Radius of gyration: 26.94 Å; Cα contacts (8 Å, |Δi|>4): 395; chains: 1; bounding box: 60×67×70 Å